Protein AF-A0AAD5SM91-F1 (afdb_monomer)

Secondary structure (DSSP, 8-state):
----------------SSPPPPPPPPPHHHHHHHHHHS-S-HHHHHHHHHHHHHHTGGGHHHHTT-TTS--S---HHHHHTTSS-HHHHHHHHHHHTTT-SSSS-HHHHHHHHHHHHHHHHHHHHHH-GGGGTT--SSGGGGGS--B--TT-HHHHHHHHT-SS-HHHHHHHHHHHHHS---HHHHHHHHHIIIIIS-B-HHHHHHHHHHH-TT--HHHHHHHHHHHHT-STTPPPTT----HHHHHHHHSTT-HHHHHH-GGGTT--GGGGTS-TTGGGGTPPPPSS-HHHHHHHHHHHHHHHTT-

Foldseek 3Di:
DDDDDPPPPPPPPPDPPDDPDDDPDAPVLLVVLQCVVPPQALVVLVVLLVCCLVPQQLVLVVALLAQLDPRDSPNLLCCLVVSDDLVVSLVVLCVVQVNDQCDRRPSSNVVSVVSVLVVVLVVCCVVPVVLVVPAFPQNLQVLQDADEDCPDPCNVCQCCLQQLQLLSSLQNLCLSRHLDGRLNSLLLSLLCCCQQVRHDLVSVLVSNLVRHSSRDSSNSSQSNSLSNVRHDVHDHQLDGDDSLVSCCVRHVQCSSSCVRVVLCVPPGGSCSRPPPPQVVSVGHDRPGDRVVSNVVSVVSSCVSSVD

Structure (mmCIF, N/CA/C/O backbone):
data_AF-A0AAD5SM91-F1
#
_entry.id   AF-A0AAD5SM91-F1
#
loop_
_atom_site.group_PDB
_atom_site.id
_atom_site.type_symbol
_atom_site.label_atom_id
_atom_site.label_alt_id
_atom_site.label_comp_id
_atom_site.label_asym_id
_atom_site.label_entity_id
_atom_site.label_seq_id
_atom_site.pdbx_PDB_ins_code
_atom_site.Cartn_x
_atom_site.Cartn_y
_atom_site.Cartn_z
_atom_site.occupancy
_atom_site.B_iso_or_equiv
_atom_site.auth_seq_id
_atom_site.auth_comp_id
_atom_site.auth_asym_id
_atom_site.auth_atom_id
_atom_site.pdbx_PDB_model_num
ATOM 1 N N . MET A 1 1 ? 41.054 37.428 13.276 1.00 38.81 1 MET A N 1
ATOM 2 C CA . MET A 1 1 ? 39.697 36.844 13.276 1.00 38.81 1 MET A CA 1
ATOM 3 C C . MET A 1 1 ? 39.836 35.369 12.905 1.00 38.81 1 MET A C 1
ATOM 5 O O . MET A 1 1 ? 39.867 35.043 11.728 1.00 38.81 1 MET A O 1
ATOM 9 N N . GLN A 1 2 ? 40.101 34.506 13.891 1.00 32.88 2 GLN A N 1
ATOM 10 C CA . GLN A 1 2 ? 40.267 33.063 13.680 1.00 32.88 2 GLN A CA 1
ATOM 11 C C . GLN A 1 2 ? 38.888 32.403 13.735 1.00 32.88 2 GLN A C 1
ATOM 13 O O . GLN A 1 2 ? 38.225 32.445 14.767 1.00 32.88 2 GLN A O 1
ATOM 18 N N . LEU A 1 3 ? 38.453 31.825 12.618 1.00 37.34 3 LEU A N 1
ATOM 19 C CA . LEU A 1 3 ? 37.301 30.931 12.568 1.00 37.34 3 LEU A CA 1
ATOM 20 C C . LEU A 1 3 ? 37.737 29.574 13.136 1.00 37.34 3 LEU A C 1
ATOM 22 O O . LEU A 1 3 ? 38.420 28.808 12.462 1.00 37.34 3 LEU A O 1
ATOM 26 N N . GLN A 1 4 ? 37.378 29.295 14.389 1.00 38.16 4 GLN A N 1
ATOM 27 C CA . GLN A 1 4 ? 37.402 27.939 14.935 1.00 38.16 4 GLN A CA 1
ATOM 28 C C . GLN A 1 4 ? 36.224 27.163 14.338 1.00 38.16 4 GLN A C 1
ATOM 30 O O . GLN A 1 4 ? 35.074 27.362 14.719 1.00 38.16 4 GLN A O 1
ATOM 35 N N . THR A 1 5 ? 36.503 26.269 13.394 1.00 43.16 5 THR A N 1
ATOM 36 C CA . THR A 1 5 ? 35.586 25.185 13.030 1.00 43.16 5 THR A CA 1
ATOM 37 C C . THR A 1 5 ? 35.520 24.199 14.191 1.00 43.16 5 THR A C 1
ATOM 39 O O . THR A 1 5 ? 36.431 23.394 14.382 1.00 43.16 5 THR A O 1
ATOM 42 N N . ALA A 1 6 ? 34.446 24.271 14.976 1.00 39.94 6 ALA A N 1
ATOM 43 C CA . ALA A 1 6 ? 34.061 23.203 15.883 1.00 39.94 6 ALA A CA 1
ATOM 44 C C . ALA A 1 6 ? 33.580 22.015 15.039 1.00 39.94 6 ALA A C 1
ATOM 46 O O . ALA A 1 6 ? 32.459 22.002 14.538 1.00 39.94 6 ALA A O 1
ATOM 47 N N . VAL A 1 7 ? 34.453 21.031 14.837 1.00 42.41 7 VAL A N 1
ATOM 48 C CA . VAL A 1 7 ? 34.025 19.691 14.436 1.00 42.41 7 VAL A CA 1
ATOM 49 C C . VAL A 1 7 ? 33.545 19.025 15.719 1.00 42.41 7 VAL A C 1
ATOM 51 O O . VAL A 1 7 ? 34.349 18.491 16.481 1.00 42.41 7 VAL A O 1
ATOM 54 N N . GLU A 1 8 ? 32.249 19.122 16.013 1.00 43.44 8 GLU A N 1
ATOM 55 C CA . GLU A 1 8 ? 31.647 18.256 17.023 1.00 43.44 8 GLU A CA 1
ATOM 56 C C . GLU A 1 8 ? 31.829 16.814 16.548 1.00 43.44 8 GLU A C 1
ATOM 58 O O . GLU A 1 8 ? 31.302 16.399 15.514 1.00 43.44 8 GLU A O 1
ATOM 63 N N . ALA A 1 9 ? 32.652 16.062 17.278 1.00 40.50 9 ALA A N 1
ATOM 64 C CA . ALA A 1 9 ? 32.805 14.639 17.062 1.00 40.50 9 ALA A CA 1
ATOM 65 C C . ALA A 1 9 ? 31.420 13.995 17.187 1.00 40.50 9 ALA A C 1
ATOM 67 O O . ALA A 1 9 ? 30.804 14.029 18.253 1.00 40.50 9 ALA A O 1
ATOM 68 N N . VAL A 1 10 ? 30.924 13.417 16.092 1.00 44.53 10 VAL A N 1
ATOM 69 C CA . VAL A 1 10 ? 29.740 12.561 16.117 1.00 44.53 10 VAL A CA 1
ATOM 70 C C . VAL A 1 10 ? 30.070 11.410 17.060 1.00 44.53 10 VAL A C 1
ATOM 72 O O . VAL A 1 10 ? 30.820 10.504 16.702 1.00 44.53 10 VAL A O 1
ATOM 75 N N . SER A 1 11 ? 29.557 11.476 18.289 1.00 42.75 11 SER A N 1
ATOM 76 C CA . SER A 1 11 ? 29.589 10.355 19.220 1.00 42.75 11 SER A CA 1
ATOM 77 C C . SER A 1 11 ? 28.859 9.204 18.539 1.00 42.75 11 SER A C 1
ATOM 79 O O . SER A 1 11 ? 27.634 9.233 18.387 1.00 42.75 11 SER A O 1
ATOM 81 N N . LEU A 1 12 ? 29.623 8.232 18.039 1.00 49.25 12 LEU A N 1
ATOM 82 C CA . LEU A 1 12 ? 29.088 6.973 17.550 1.00 49.25 12 LEU A CA 1
ATOM 83 C C . LEU A 1 12 ? 28.406 6.326 18.752 1.00 49.25 12 LEU A C 1
ATOM 85 O O . LEU A 1 12 ? 29.072 5.768 19.618 1.00 49.25 12 LEU A O 1
ATOM 89 N N . HIS A 1 13 ? 27.084 6.475 18.846 1.00 52.09 13 HIS A N 1
ATOM 90 C CA . HIS A 1 13 ? 26.299 5.734 19.822 1.00 52.09 13 HIS A CA 1
ATOM 91 C C . HIS A 1 13 ? 26.667 4.260 19.689 1.00 52.09 13 HIS A C 1
ATOM 93 O O . HIS A 1 13 ? 26.697 3.745 18.568 1.00 52.09 13 HIS A O 1
ATOM 99 N N . GLU A 1 14 ? 26.979 3.621 20.818 1.00 49.00 14 GLU A N 1
ATOM 100 C CA . GLU A 1 14 ? 27.276 2.195 20.876 1.00 49.00 14 GLU A CA 1
ATOM 101 C C . GLU A 1 14 ? 26.179 1.447 20.118 1.00 49.00 14 GLU A C 1
ATOM 103 O O . GLU A 1 14 ? 25.009 1.439 20.510 1.00 49.00 14 GLU A O 1
ATOM 108 N N . VAL A 1 15 ? 26.544 0.878 18.968 1.00 55.50 15 VAL A N 1
ATOM 109 C CA . VAL A 1 15 ? 25.656 -0.020 18.239 1.00 55.50 15 VAL A CA 1
ATOM 110 C C . VAL A 1 15 ? 25.426 -1.192 19.183 1.00 55.50 15 VAL A C 1
ATOM 112 O O . VAL A 1 15 ? 26.418 -1.783 19.615 1.00 55.50 15 VAL A O 1
ATOM 115 N N . PRO A 1 16 ? 24.173 -1.531 19.536 1.00 54.34 16 PRO A N 1
ATOM 116 C CA . PRO A 1 16 ? 23.906 -2.646 20.428 1.00 54.34 16 PRO A CA 1
ATOM 117 C C . PRO A 1 16 ? 24.683 -3.877 19.956 1.00 54.34 16 PRO A C 1
ATOM 119 O O . PRO A 1 16 ? 24.446 -4.385 18.862 1.00 54.34 16 PRO A O 1
ATOM 122 N N . HIS A 1 17 ? 25.639 -4.336 20.768 1.00 57.62 17 HIS A N 1
ATOM 123 C CA . HIS A 1 17 ? 26.503 -5.473 20.427 1.00 57.62 17 HIS A CA 1
ATOM 124 C C . HIS A 1 17 ? 25.726 -6.791 20.320 1.00 57.62 17 HIS A C 1
ATOM 126 O O . HIS A 1 17 ? 26.233 -7.781 19.796 1.00 57.62 17 HIS A O 1
ATOM 132 N N . VAL A 1 18 ? 24.482 -6.798 20.799 1.00 54.75 18 VAL A N 1
ATOM 133 C CA . VAL A 1 18 ? 23.544 -7.901 20.649 1.00 54.75 18 VAL A CA 1
ATOM 134 C C . VAL A 1 18 ? 22.603 -7.561 19.503 1.00 54.75 18 VAL A C 1
ATOM 136 O O . VAL A 1 18 ? 21.697 -6.737 19.648 1.00 54.75 18 VAL A O 1
ATOM 139 N N . LEU A 1 19 ? 22.817 -8.211 18.357 1.00 55.34 19 LEU A N 1
ATOM 140 C CA . LEU A 1 19 ? 21.816 -8.224 17.298 1.00 55.34 19 LEU A CA 1
ATOM 141 C C . LEU A 1 19 ? 20.510 -8.790 17.879 1.00 55.34 19 LEU A C 1
ATOM 143 O O . LEU A 1 19 ? 20.558 -9.777 18.620 1.00 55.34 19 LEU A O 1
ATOM 147 N N . P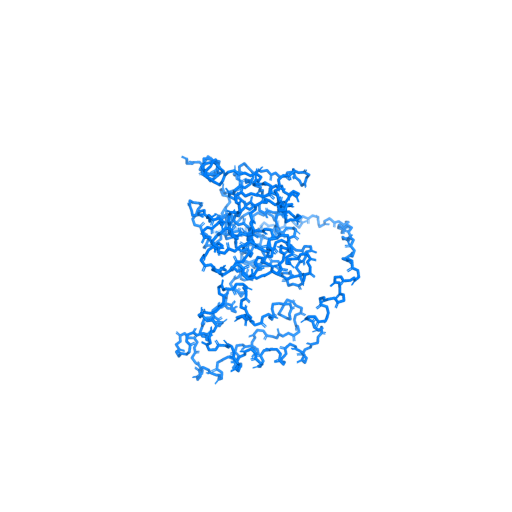RO A 1 20 ? 19.346 -8.187 17.580 1.00 59.66 20 PRO A N 1
ATOM 148 C CA . PRO A 1 20 ? 18.077 -8.763 17.991 1.00 59.66 20 PRO A CA 1
ATOM 149 C C . PRO A 1 20 ? 17.999 -10.205 17.491 1.00 59.66 20 PRO A C 1
ATOM 151 O O . PRO A 1 20 ? 18.426 -10.499 16.372 1.00 59.66 20 PRO A O 1
ATOM 154 N N . GLN A 1 21 ? 17.466 -11.094 18.333 1.00 56.50 21 GLN A N 1
ATOM 155 C CA . GLN A 1 21 ? 17.264 -12.488 17.951 1.00 56.50 21 GLN A CA 1
ATOM 156 C C . GLN A 1 21 ? 16.508 -12.529 16.616 1.00 56.50 21 GLN A C 1
ATOM 158 O O . GLN A 1 21 ? 15.525 -11.785 16.462 1.00 56.50 21 GLN A O 1
ATOM 163 N N . PRO A 1 22 ? 16.968 -13.332 15.639 1.00 60.81 22 PRO A N 1
ATOM 164 C CA . PRO A 1 22 ? 16.252 -13.481 14.388 1.00 60.81 22 PRO A CA 1
ATOM 165 C C . PRO A 1 22 ? 14.814 -13.891 14.701 1.00 60.81 22 PRO A C 1
ATOM 167 O O . PRO A 1 22 ? 14.544 -14.667 15.619 1.00 60.81 22 PRO A O 1
ATOM 170 N N . HIS A 1 23 ? 13.882 -13.300 13.965 1.00 68.25 23 HIS A N 1
ATOM 171 C CA . HIS A 1 23 ? 12.493 -13.714 14.037 1.00 68.25 23 HIS A CA 1
ATOM 172 C C . HIS A 1 23 ? 12.396 -15.188 13.633 1.00 68.25 23 HIS A C 1
ATOM 174 O O . HIS A 1 23 ? 13.218 -15.675 12.854 1.00 68.25 23 HIS A O 1
ATOM 180 N N . GLU A 1 24 ? 11.398 -15.893 14.162 1.00 75.12 24 GLU A N 1
ATOM 181 C CA . GLU A 1 24 ? 11.098 -17.243 13.695 1.00 75.12 24 GLU A CA 1
ATOM 182 C C . GLU A 1 24 ? 10.923 -17.229 12.176 1.00 75.12 24 GLU A C 1
ATOM 184 O O . GLU A 1 24 ? 10.294 -16.322 11.617 1.00 75.12 24 GLU A O 1
ATOM 189 N N . ASN A 1 25 ? 11.504 -18.229 11.511 1.00 78.62 25 ASN A N 1
ATOM 190 C CA . ASN A 1 25 ? 11.338 -18.377 10.075 1.00 78.62 25 ASN A CA 1
ATOM 191 C C . ASN A 1 25 ? 9.843 -18.484 9.740 1.00 78.62 25 ASN A C 1
ATOM 193 O O . ASN A 1 25 ? 9.092 -19.131 10.479 1.00 78.62 25 ASN A O 1
ATOM 197 N N . PRO A 1 26 ? 9.395 -17.886 8.622 1.00 83.75 26 PRO A N 1
ATOM 198 C CA . PRO A 1 26 ? 8.025 -18.063 8.175 1.00 83.75 26 PRO A CA 1
ATOM 199 C C . PRO A 1 26 ? 7.723 -19.556 7.954 1.00 83.75 26 PRO A C 1
ATOM 201 O O . PRO A 1 26 ? 8.634 -20.332 7.649 1.00 83.75 26 PRO A O 1
ATOM 204 N N . PRO A 1 27 ? 6.450 -19.982 8.058 1.00 87.75 27 PRO A N 1
ATOM 205 C CA . PRO A 1 27 ? 6.080 -21.369 7.795 1.00 87.75 27 PRO A CA 1
ATOM 206 C C . PRO A 1 27 ? 6.583 -21.831 6.422 1.00 87.75 27 PRO A C 1
ATOM 208 O O . PRO A 1 27 ? 6.425 -21.105 5.439 1.00 87.75 27 PRO A O 1
ATOM 211 N N . GLN A 1 28 ? 7.106 -23.058 6.325 1.00 90.69 28 GLN A N 1
ATOM 212 C CA . GLN A 1 28 ? 7.668 -23.597 5.075 1.00 90.69 28 GLN A CA 1
ATOM 213 C C . GLN A 1 28 ? 6.695 -23.465 3.891 1.00 90.69 28 GLN A C 1
ATOM 215 O O . GLN A 1 28 ? 7.073 -23.024 2.812 1.00 90.69 28 GLN A O 1
ATOM 220 N N . ALA A 1 29 ? 5.405 -23.722 4.122 1.00 90.75 29 ALA A N 1
ATOM 221 C CA . ALA A 1 29 ? 4.374 -23.581 3.097 1.00 90.75 29 ALA A CA 1
ATOM 222 C C . ALA A 1 29 ? 4.241 -22.146 2.542 1.00 90.75 29 ALA A C 1
ATOM 224 O O . ALA A 1 29 ? 3.857 -21.971 1.387 1.00 90.75 29 ALA A O 1
ATOM 225 N N . LEU A 1 30 ? 4.517 -21.111 3.347 1.00 90.50 30 LEU A N 1
ATOM 226 C CA . LEU A 1 30 ? 4.576 -19.730 2.863 1.00 90.50 30 LEU A CA 1
ATOM 227 C C . LEU A 1 30 ? 5.830 -19.518 2.012 1.00 90.50 30 LEU A C 1
ATOM 229 O O . LEU A 1 30 ? 5.721 -18.958 0.925 1.00 90.50 30 LEU A O 1
ATOM 233 N N . MET A 1 31 ? 6.988 -20.003 2.466 1.00 91.44 31 MET A N 1
ATOM 234 C CA . MET A 1 31 ? 8.241 -19.914 1.709 1.00 91.44 31 MET A CA 1
ATOM 235 C C . MET A 1 31 ? 8.114 -20.565 0.328 1.00 91.44 31 MET A C 1
ATOM 237 O O . MET A 1 31 ? 8.459 -19.941 -0.674 1.00 91.44 31 MET A O 1
ATOM 241 N N . ASP A 1 32 ? 7.537 -21.766 0.257 1.00 93.88 32 ASP A N 1
ATOM 242 C CA . ASP A 1 32 ? 7.337 -22.496 -0.998 1.00 93.88 32 ASP A CA 1
ATOM 243 C C . ASP A 1 32 ? 6.418 -21.728 -1.960 1.00 93.88 32 ASP A C 1
ATOM 245 O O . ASP A 1 32 ? 6.726 -21.581 -3.144 1.00 93.88 32 ASP A O 1
ATOM 249 N N . ARG A 1 33 ? 5.307 -21.165 -1.458 1.00 94.31 33 ARG A N 1
ATOM 250 C CA . ARG A 1 33 ? 4.401 -20.326 -2.266 1.00 94.31 33 ARG A CA 1
ATOM 251 C C . ARG A 1 33 ? 5.078 -19.053 -2.761 1.00 94.31 33 ARG A C 1
ATOM 253 O O . ARG A 1 33 ? 4.861 -18.651 -3.908 1.00 94.31 33 ARG A O 1
ATOM 260 N N . VAL A 1 34 ? 5.875 -18.413 -1.908 1.00 94.44 34 VAL A N 1
ATOM 261 C CA . VAL A 1 34 ? 6.624 -17.205 -2.254 1.00 94.44 34 VAL A CA 1
ATOM 262 C C . VAL A 1 34 ? 7.639 -17.516 -3.347 1.00 94.44 34 VAL A C 1
ATOM 264 O O . VAL A 1 34 ? 7.641 -16.816 -4.351 1.00 94.44 34 VAL A O 1
ATOM 267 N N . LEU A 1 35 ? 8.425 -18.588 -3.219 1.00 94.50 35 LEU A N 1
ATOM 268 C CA . LEU A 1 35 ? 9.403 -18.996 -4.233 1.00 94.50 35 LEU A CA 1
ATOM 269 C C . LEU A 1 35 ? 8.741 -19.437 -5.544 1.00 94.50 35 LEU A C 1
ATOM 271 O O . LEU A 1 35 ? 9.258 -19.138 -6.617 1.00 94.50 35 LEU A O 1
ATOM 275 N N . ALA A 1 36 ? 7.570 -20.076 -5.484 1.00 95.44 36 ALA A N 1
ATOM 276 C CA . ALA A 1 36 ? 6.790 -20.395 -6.678 1.00 95.44 36 ALA A CA 1
ATOM 277 C C . ALA A 1 36 ? 6.258 -19.131 -7.384 1.00 95.44 36 ALA A C 1
ATOM 279 O O . ALA A 1 36 ? 6.190 -19.074 -8.611 1.00 95.44 36 ALA A O 1
ATOM 280 N N . THR A 1 37 ? 5.887 -18.097 -6.621 1.00 95.38 37 THR A N 1
ATOM 281 C CA . THR A 1 37 ? 5.352 -16.834 -7.162 1.00 95.38 37 THR A CA 1
ATOM 282 C C . THR A 1 37 ? 6.459 -15.887 -7.629 1.00 95.38 37 THR A C 1
ATOM 284 O O . THR A 1 37 ? 6.301 -15.186 -8.636 1.00 95.38 37 THR A O 1
ATOM 287 N N . PHE A 1 38 ? 7.576 -15.869 -6.904 1.00 96.88 38 PHE A N 1
ATOM 288 C CA . PHE A 1 38 ? 8.749 -15.027 -7.094 1.00 96.88 38 PHE A CA 1
ATOM 289 C C . PHE A 1 38 ? 10.025 -15.887 -7.084 1.00 96.88 38 PHE A C 1
ATOM 291 O O . PHE A 1 38 ? 10.767 -15.865 -6.099 1.00 96.88 38 PHE A O 1
ATOM 298 N N . PRO A 1 39 ? 10.299 -16.645 -8.162 1.00 96.62 39 PRO A N 1
ATOM 299 C CA . PRO A 1 39 ? 11.540 -17.403 -8.262 1.00 96.62 39 PRO A CA 1
ATOM 300 C C . PRO A 1 39 ? 12.748 -16.479 -8.096 1.00 96.62 39 PRO A C 1
ATOM 302 O O . PRO A 1 39 ? 12.830 -15.436 -8.741 1.00 96.62 39 PRO A O 1
ATOM 305 N N . ALA A 1 40 ? 13.688 -16.843 -7.227 1.00 95.06 40 ALA A N 1
ATOM 306 C CA . ALA A 1 40 ? 14.804 -15.984 -6.835 1.00 95.06 40 ALA A CA 1
ATOM 307 C C . ALA A 1 40 ? 15.952 -15.997 -7.866 1.00 95.06 40 ALA A C 1
ATOM 309 O O . ALA A 1 40 ? 17.095 -16.298 -7.530 1.00 95.06 40 ALA A O 1
ATOM 310 N N . SER A 1 41 ? 15.653 -15.694 -9.135 1.00 96.81 41 SER A N 1
ATOM 311 C CA . SER A 1 41 ? 16.644 -15.637 -10.214 1.00 96.81 41 SER A CA 1
ATOM 312 C C . SER A 1 41 ? 16.559 -14.334 -11.018 1.00 96.81 41 SER A C 1
ATOM 314 O O . SER A 1 41 ? 15.479 -13.780 -11.236 1.00 96.81 41 SER A O 1
ATOM 316 N N . GLU A 1 42 ? 17.709 -13.853 -11.500 1.00 97.88 42 GLU A N 1
ATOM 317 C CA . GLU A 1 42 ? 17.781 -12.703 -12.417 1.00 97.88 42 GLU A CA 1
ATOM 318 C C . GLU A 1 42 ? 17.015 -12.975 -13.723 1.00 97.88 42 GLU A C 1
ATOM 320 O O . GLU A 1 42 ? 16.310 -12.105 -14.237 1.00 97.88 42 GLU A O 1
ATOM 325 N N . LYS A 1 43 ? 17.094 -14.209 -14.238 1.00 98.25 43 LYS A N 1
ATOM 326 C CA . LYS A 1 43 ? 16.395 -14.627 -15.460 1.00 98.25 43 LYS A CA 1
ATOM 327 C C . LYS A 1 43 ? 14.881 -14.456 -15.324 1.00 98.25 43 LYS A C 1
ATOM 329 O O . LYS A 1 43 ? 14.248 -13.906 -16.225 1.00 98.25 43 LYS A O 1
ATOM 334 N N . ASP A 1 44 ? 14.307 -14.894 -14.206 1.00 97.94 44 ASP A N 1
ATOM 335 C CA . ASP A 1 44 ? 12.873 -14.756 -13.934 1.00 97.94 44 ASP A CA 1
ATOM 336 C C . ASP A 1 44 ? 12.474 -13.293 -13.712 1.00 97.94 44 ASP A C 1
ATOM 338 O O . ASP A 1 44 ? 11.398 -12.869 -14.147 1.00 97.94 44 ASP A O 1
ATOM 342 N N . ALA A 1 45 ? 13.359 -12.494 -13.107 1.00 98.38 45 ALA A N 1
ATOM 343 C CA . ALA A 1 45 ? 13.166 -11.055 -12.949 1.00 98.38 45 ALA A CA 1
ATOM 344 C C . ALA A 1 45 ? 13.052 -10.341 -14.307 1.00 98.38 45 ALA A C 1
ATOM 346 O O . ALA A 1 45 ? 12.109 -9.579 -14.541 1.00 98.38 45 ALA A O 1
ATOM 347 N N . LEU A 1 46 ? 13.992 -10.616 -15.218 1.00 98.50 46 LEU A N 1
ATOM 348 C CA . LEU A 1 46 ? 14.028 -10.046 -16.566 1.00 98.50 46 LEU A CA 1
ATOM 349 C C . LEU A 1 46 ? 12.843 -10.515 -17.411 1.00 98.50 46 LEU A C 1
ATOM 351 O O . LEU A 1 46 ? 12.190 -9.690 -18.048 1.00 98.50 46 LEU A O 1
ATOM 355 N N . TYR A 1 47 ? 12.514 -11.808 -17.363 1.00 98.25 47 TYR A N 1
ATOM 356 C CA . TYR A 1 47 ? 11.341 -12.343 -18.051 1.00 98.25 47 TYR A CA 1
ATOM 357 C C . TYR A 1 47 ? 10.057 -11.648 -17.585 1.00 98.25 47 TYR A C 1
ATOM 359 O O . TYR A 1 47 ? 9.261 -11.180 -18.400 1.00 98.25 47 TYR A O 1
ATOM 367 N N . ARG A 1 48 ? 9.865 -11.507 -16.268 1.00 98.25 48 ARG A N 1
ATOM 368 C CA . ARG A 1 48 ? 8.695 -10.822 -15.705 1.00 98.25 48 ARG A CA 1
ATOM 369 C C . ARG A 1 48 ? 8.621 -9.359 -16.129 1.00 98.25 48 ARG A C 1
ATOM 371 O O . ARG A 1 48 ? 7.523 -8.877 -16.417 1.00 98.25 48 ARG A O 1
ATOM 378 N N . LEU A 1 49 ? 9.757 -8.663 -16.163 1.00 98.75 49 LEU A N 1
ATOM 379 C CA . LEU A 1 49 ? 9.844 -7.289 -16.650 1.00 98.75 49 LEU A CA 1
ATOM 380 C C . LEU A 1 49 ? 9.420 -7.189 -18.117 1.00 98.75 49 LEU A C 1
ATOM 382 O O . LEU A 1 49 ? 8.557 -6.372 -18.437 1.00 98.75 49 LEU A O 1
ATOM 386 N N . ASP A 1 50 ? 9.974 -8.035 -18.983 1.00 98.50 50 ASP A N 1
ATOM 387 C CA . ASP A 1 50 ? 9.684 -8.014 -20.418 1.00 98.50 50 ASP A CA 1
ATOM 388 C C . ASP A 1 50 ? 8.213 -8.336 -20.701 1.00 98.50 50 ASP A C 1
ATOM 390 O O . ASP A 1 50 ? 7.554 -7.621 -21.460 1.00 98.50 50 ASP A O 1
ATOM 394 N N . MET A 1 51 ? 7.656 -9.341 -20.019 1.00 98.31 51 MET A N 1
ATOM 395 C CA . MET A 1 51 ? 6.237 -9.687 -20.127 1.00 98.31 51 MET A CA 1
ATOM 396 C C . MET A 1 51 ? 5.332 -8.563 -19.620 1.00 98.31 51 MET A C 1
ATOM 398 O O . MET A 1 51 ? 4.360 -8.198 -20.282 1.00 98.31 51 MET A O 1
ATOM 402 N N . PHE A 1 52 ? 5.653 -7.958 -18.471 1.00 98.69 52 PHE A N 1
ATOM 403 C CA . PHE A 1 52 ? 4.896 -6.814 -17.965 1.00 98.69 52 PHE A CA 1
ATOM 404 C C . PHE A 1 52 ? 4.900 -5.655 -18.962 1.00 98.69 52 PHE A C 1
ATOM 406 O O . PHE A 1 52 ? 3.833 -5.150 -19.310 1.00 98.69 52 PHE A O 1
ATOM 413 N N . LEU A 1 53 ? 6.076 -5.243 -19.430 1.00 98.31 53 LEU A N 1
ATOM 414 C CA . LEU A 1 53 ? 6.220 -4.100 -20.321 1.00 98.31 53 LEU A CA 1
ATOM 415 C C . LEU A 1 53 ? 5.507 -4.319 -21.663 1.00 98.31 53 LEU A C 1
ATOM 417 O O . LEU A 1 53 ? 4.829 -3.410 -22.145 1.00 98.31 53 LEU A O 1
ATOM 421 N N . ARG A 1 54 ? 5.603 -5.530 -22.227 1.00 96.50 54 ARG A N 1
ATOM 422 C CA . ARG A 1 54 ? 4.964 -5.900 -23.496 1.00 96.50 54 ARG A CA 1
ATOM 423 C C . ARG A 1 54 ? 3.440 -5.940 -23.404 1.00 96.50 54 ARG A C 1
ATOM 425 O O . ARG A 1 54 ? 2.769 -5.444 -24.304 1.00 96.50 54 ARG A O 1
ATOM 432 N N . GLU A 1 55 ? 2.897 -6.545 -22.352 1.00 97.00 55 GLU A N 1
ATOM 433 C CA . GLU A 1 55 ? 1.469 -6.884 -22.297 1.00 97.00 55 GLU A CA 1
ATOM 434 C C . GLU A 1 55 ? 0.633 -5.888 -21.494 1.00 97.00 55 GLU A C 1
ATOM 436 O O . GLU A 1 55 ? -0.543 -5.679 -21.785 1.00 97.00 55 GLU A O 1
ATOM 441 N N . ARG A 1 56 ? 1.217 -5.284 -20.454 1.00 97.69 56 ARG A N 1
ATOM 442 C CA . ARG A 1 56 ? 0.469 -4.540 -19.426 1.00 97.69 56 ARG A CA 1
ATOM 443 C C . ARG A 1 56 ? 0.991 -3.128 -19.188 1.00 97.69 56 ARG A C 1
ATOM 445 O O . ARG A 1 56 ? 0.231 -2.290 -18.711 1.00 97.69 56 ARG A O 1
ATOM 452 N N . GLY A 1 57 ? 2.236 -2.836 -19.567 1.00 97.69 57 GLY A N 1
ATOM 453 C CA . GLY A 1 57 ? 2.899 -1.555 -19.317 1.00 97.69 57 GLY A CA 1
ATOM 454 C C . GLY A 1 57 ? 2.113 -0.351 -19.843 1.00 97.69 57 GLY A C 1
ATOM 455 O O . GLY A 1 57 ? 1.874 0.599 -19.103 1.00 97.69 57 GLY A O 1
ATOM 456 N N . LYS A 1 58 ? 1.607 -0.412 -21.083 1.00 97.50 58 LYS A N 1
ATOM 457 C CA . LYS A 1 58 ? 0.794 0.677 -21.666 1.00 97.50 58 LYS A CA 1
ATOM 458 C C . LYS A 1 58 ? -0.514 0.927 -20.911 1.00 97.50 58 LYS A C 1
ATOM 460 O O . LYS A 1 58 ? -0.947 2.068 -20.797 1.00 97.50 58 LYS A O 1
ATOM 465 N N . GLY A 1 59 ? -1.121 -0.132 -20.377 1.00 97.94 59 GLY A N 1
ATOM 466 C CA . GLY A 1 59 ? -2.351 -0.068 -19.589 1.00 97.94 59 GLY A CA 1
ATOM 467 C C . GLY A 1 59 ? -2.122 0.147 -18.092 1.00 97.94 59 GLY A C 1
ATOM 468 O O . GLY A 1 59 ? -3.091 0.078 -17.336 1.00 97.94 59 GLY A O 1
ATOM 469 N N . TYR A 1 60 ? -0.880 0.365 -17.643 1.00 98.69 60 TYR A N 1
ATOM 470 C CA . TYR A 1 60 ? -0.544 0.409 -16.220 1.00 98.69 60 TYR A CA 1
ATOM 471 C C . TYR A 1 60 ? -1.327 1.492 -15.473 1.00 98.69 60 TYR A C 1
ATOM 473 O O . TYR A 1 60 ? -1.948 1.183 -14.459 1.00 98.69 60 TYR A O 1
ATOM 481 N N . ASN A 1 61 ? -1.391 2.723 -15.996 1.00 98.31 61 ASN A N 1
ATOM 482 C CA . ASN A 1 61 ? -2.080 3.819 -15.307 1.00 98.31 61 ASN A CA 1
ATOM 483 C C . ASN A 1 61 ? -3.566 3.507 -15.059 1.00 98.31 61 ASN A C 1
ATOM 485 O O . ASN A 1 61 ? -4.065 3.663 -13.951 1.00 98.31 61 ASN A O 1
ATOM 489 N N . ALA A 1 62 ? -4.248 2.947 -16.061 1.00 98.06 62 ALA A N 1
ATOM 490 C CA . ALA A 1 62 ? -5.662 2.597 -15.964 1.00 98.06 62 ALA A CA 1
ATOM 491 C C . ALA A 1 62 ? -5.952 1.389 -15.051 1.00 98.06 62 ALA A C 1
ATOM 493 O O . ALA A 1 62 ? -7.102 1.174 -14.674 1.00 98.06 62 ALA A O 1
ATOM 494 N N . ASN A 1 63 ? -4.951 0.561 -14.725 1.00 98.12 63 ASN A N 1
ATOM 495 C CA . ASN A 1 63 ? -5.172 -0.723 -14.049 1.00 98.12 63 ASN A CA 1
ATOM 496 C C . ASN A 1 63 ? -4.442 -0.886 -12.708 1.00 98.12 63 ASN A C 1
ATOM 498 O O . ASN A 1 63 ? -4.836 -1.757 -11.934 1.00 98.12 63 ASN A O 1
ATOM 502 N N . ARG A 1 64 ? -3.426 -0.065 -12.404 1.00 98.31 64 ARG A N 1
ATOM 503 C CA . ARG A 1 64 ? -2.584 -0.152 -11.189 1.00 98.31 64 ARG A CA 1
ATOM 504 C C . ARG A 1 64 ? -3.342 -0.025 -9.871 1.00 98.31 64 ARG A C 1
ATOM 506 O O . ARG A 1 64 ? -2.812 -0.399 -8.834 1.00 98.31 64 ARG A O 1
ATOM 513 N N . ASP A 1 65 ? -4.545 0.537 -9.906 1.00 98.50 65 ASP A N 1
ATOM 514 C CA . ASP A 1 65 ? -5.336 0.835 -8.717 1.00 98.50 65 ASP A CA 1
ATOM 515 C C . ASP A 1 65 ? -6.286 -0.298 -8.302 1.00 98.50 65 ASP A C 1
ATOM 517 O O . ASP A 1 65 ? -6.757 -0.295 -7.167 1.00 98.50 65 ASP A O 1
ATOM 521 N N . PHE A 1 66 ? -6.546 -1.276 -9.176 1.00 98.62 66 PHE A N 1
ATOM 522 C CA . PHE A 1 66 ? -7.537 -2.331 -8.944 1.00 98.62 66 PHE A CA 1
ATOM 523 C C . PHE A 1 66 ? -6.857 -3.627 -8.471 1.00 98.62 66 PHE A C 1
ATOM 525 O O . PHE A 1 66 ? -6.307 -4.349 -9.305 1.00 98.62 66 PHE A O 1
ATOM 532 N N . PRO A 1 67 ? -6.907 -3.985 -7.174 1.00 98.44 67 PRO A N 1
ATOM 533 C CA . PRO A 1 67 ? -6.175 -5.133 -6.637 1.00 98.44 67 PRO A CA 1
ATOM 534 C C . PRO A 1 67 ? -6.658 -6.494 -7.162 1.00 98.44 67 PRO A C 1
ATOM 536 O O . PRO A 1 67 ? -5.891 -7.456 -7.149 1.00 98.44 67 PRO A O 1
ATOM 539 N N . ALA A 1 68 ? -7.894 -6.583 -7.664 1.00 97.81 68 ALA A N 1
ATOM 540 C CA . ALA A 1 68 ? -8.397 -7.780 -8.339 1.00 97.81 68 ALA A CA 1
ATOM 541 C C . ALA A 1 68 ? -7.741 -8.005 -9.713 1.00 97.81 68 ALA A C 1
ATOM 543 O O . ALA A 1 68 ? -7.677 -9.134 -10.201 1.00 97.81 68 ALA A O 1
ATOM 544 N N . LYS A 1 69 ? -7.246 -6.937 -10.354 1.00 97.06 69 LYS A N 1
ATOM 545 C CA . LYS A 1 69 ? -6.603 -7.018 -11.663 1.00 97.06 69 LYS A CA 1
ATOM 546 C C . LYS A 1 69 ? -5.131 -7.369 -11.504 1.00 97.06 69 LYS A C 1
ATOM 548 O O . LYS A 1 69 ? -4.423 -6.848 -10.645 1.00 97.06 69 LYS A O 1
ATOM 553 N N . ASN A 1 70 ? -4.612 -8.161 -12.437 1.00 95.50 70 ASN A N 1
ATOM 554 C CA . ASN A 1 70 ? -3.170 -8.318 -12.596 1.00 95.50 70 ASN A CA 1
ATOM 555 C C . ASN A 1 70 ? -2.581 -7.093 -13.323 1.00 95.50 70 ASN A C 1
ATOM 557 O O . ASN A 1 70 ? -2.081 -7.218 -14.434 1.00 95.50 70 ASN A O 1
ATOM 561 N N . GLY A 1 71 ? -2.692 -5.898 -12.734 1.00 96.81 71 GLY A N 1
ATOM 562 C CA . GLY A 1 71 ? -2.318 -4.629 -13.373 1.00 96.81 71 GLY A CA 1
ATOM 563 C C . GLY A 1 71 ? -0.861 -4.205 -13.172 1.00 96.81 71 GLY A C 1
ATOM 564 O O . GLY A 1 71 ? -0.358 -3.393 -13.939 1.00 96.81 71 GLY A O 1
ATOM 565 N N . THR A 1 72 ? -0.164 -4.748 -12.169 1.00 98.00 72 THR A N 1
ATOM 566 C CA . THR A 1 72 ? 1.176 -4.287 -11.766 1.00 98.00 72 THR A CA 1
ATOM 567 C C . THR A 1 72 ? 2.290 -5.255 -12.161 1.00 98.00 72 THR A C 1
ATOM 569 O O . THR A 1 72 ? 2.065 -6.447 -12.384 1.00 98.00 72 THR A O 1
ATOM 572 N N . ALA A 1 73 ? 3.526 -4.757 -12.225 1.00 97.50 73 ALA A N 1
ATOM 573 C CA . ALA A 1 73 ? 4.675 -5.556 -12.650 1.00 97.50 73 ALA A CA 1
ATOM 574 C C . ALA A 1 73 ? 5.022 -6.707 -11.689 1.00 97.50 73 ALA A C 1
ATOM 576 O O . ALA A 1 73 ? 5.574 -7.715 -12.123 1.00 97.50 73 ALA A O 1
ATOM 577 N N . LYS A 1 74 ? 4.679 -6.574 -10.396 1.00 97.31 74 LYS A N 1
ATOM 578 C CA . LYS A 1 74 ? 5.083 -7.504 -9.323 1.00 97.31 74 LYS A CA 1
ATOM 579 C C . LYS A 1 74 ? 6.603 -7.765 -9.322 1.00 97.31 74 LYS A C 1
ATOM 581 O O . LYS A 1 74 ? 7.047 -8.902 -9.191 1.00 97.31 74 LYS A O 1
ATOM 586 N N . LEU A 1 75 ? 7.385 -6.696 -9.514 1.00 98.50 75 LEU A N 1
ATOM 587 C CA . LEU A 1 75 ? 8.853 -6.723 -9.580 1.00 98.50 75 LEU A CA 1
ATOM 588 C C . LEU A 1 75 ? 9.546 -6.267 -8.288 1.00 98.50 75 LEU A C 1
ATOM 590 O O . LEU A 1 75 ? 10.767 -6.359 -8.191 1.00 98.50 75 LEU A O 1
ATOM 594 N N . SER A 1 76 ? 8.788 -5.777 -7.304 1.00 98.44 76 SER A N 1
ATOM 595 C CA . SER A 1 76 ? 9.335 -5.211 -6.069 1.00 98.44 76 SER A CA 1
ATOM 596 C C . SER A 1 76 ? 10.320 -6.136 -5.332 1.00 98.44 76 SER A C 1
ATOM 598 O O . SER A 1 76 ? 11.377 -5.629 -4.965 1.00 98.44 76 SER A O 1
ATOM 600 N N . PRO A 1 77 ? 10.114 -7.469 -5.219 1.00 98.12 77 PRO A N 1
ATOM 601 C CA . PRO A 1 77 ? 11.082 -8.331 -4.530 1.00 98.12 77 PRO A CA 1
ATOM 602 C C . PRO A 1 77 ? 12.430 -8.399 -5.259 1.00 98.12 77 PRO A C 1
ATOM 604 O O . PRO A 1 77 ? 13.485 -8.366 -4.635 1.00 98.12 77 PRO A O 1
ATOM 607 N N . TYR A 1 78 ? 12.410 -8.417 -6.596 1.00 98.56 78 TYR A N 1
ATOM 608 C CA . TYR A 1 78 ? 13.626 -8.471 -7.411 1.00 98.56 78 TYR A CA 1
ATOM 609 C C . TYR A 1 78 ? 14.434 -7.172 -7.325 1.00 98.56 78 TYR A C 1
ATOM 611 O O . TYR A 1 78 ? 15.663 -7.217 -7.329 1.00 98.56 78 TYR A O 1
ATOM 619 N N . PHE A 1 79 ? 13.766 -6.018 -7.212 1.00 98.44 79 PHE A N 1
ATOM 620 C CA . PHE A 1 79 ? 14.447 -4.744 -6.970 1.00 98.44 79 PHE A CA 1
ATOM 621 C C . PHE A 1 79 ? 15.047 -4.665 -5.562 1.00 98.44 79 PHE A C 1
ATOM 623 O O . PHE A 1 79 ? 16.136 -4.113 -5.407 1.00 98.44 79 PHE A O 1
ATOM 630 N N . THR A 1 80 ? 14.349 -5.192 -4.552 1.00 96.81 80 THR A N 1
ATOM 631 C CA . THR A 1 80 ? 14.822 -5.221 -3.159 1.00 96.81 80 THR A CA 1
ATOM 632 C C . THR A 1 80 ? 16.046 -6.125 -3.006 1.00 96.81 80 THR A C 1
ATOM 634 O O . THR A 1 80 ? 17.027 -5.718 -2.390 1.00 96.81 80 THR A O 1
ATOM 637 N N . LEU A 1 81 ? 16.031 -7.306 -3.632 1.00 95.69 81 LEU A N 1
ATOM 638 C CA . LEU A 1 81 ? 17.133 -8.276 -3.591 1.00 95.69 81 LEU A CA 1
ATOM 639 C C . LEU A 1 81 ? 18.297 -7.943 -4.539 1.00 95.69 81 LEU A C 1
ATOM 641 O O . LEU A 1 81 ? 19.312 -8.631 -4.525 1.00 95.69 81 LEU A O 1
ATOM 645 N N . GLY A 1 82 ? 18.157 -6.928 -5.397 1.00 97.06 82 GLY A N 1
ATOM 646 C CA . GLY A 1 82 ? 19.172 -6.587 -6.398 1.00 97.06 82 GLY A CA 1
ATOM 647 C C . GLY A 1 82 ? 19.254 -7.560 -7.583 1.00 97.06 82 GLY A C 1
ATOM 648 O O . GLY A 1 82 ? 20.162 -7.433 -8.397 1.00 97.06 82 GLY A O 1
ATOM 649 N N . LEU A 1 83 ? 18.289 -8.478 -7.721 1.00 97.88 83 LEU A N 1
ATOM 650 C CA . LEU A 1 83 ? 18.161 -9.396 -8.864 1.00 97.88 83 LEU A CA 1
ATOM 651 C C . LEU A 1 83 ? 17.745 -8.682 -10.157 1.00 97.88 83 LEU A C 1
ATOM 653 O O . LEU A 1 83 ? 17.857 -9.245 -11.240 1.00 97.88 83 LEU A O 1
ATOM 657 N N . LEU A 1 84 ? 17.229 -7.456 -10.050 1.00 98.38 84 LEU A N 1
ATOM 658 C CA . LEU A 1 84 ? 16.933 -6.596 -11.186 1.00 98.38 84 LEU A CA 1
ATOM 659 C C . LEU A 1 84 ? 17.409 -5.174 -10.903 1.00 98.38 84 LEU A C 1
ATOM 661 O O . LEU A 1 84 ? 17.020 -4.553 -9.913 1.00 98.38 84 LEU A O 1
ATOM 665 N N . SER A 1 85 ? 18.213 -4.619 -11.809 1.00 98.12 85 SER A N 1
ATOM 666 C CA . SER A 1 85 ? 18.619 -3.219 -11.715 1.00 98.12 85 SER A CA 1
ATOM 667 C C . SER A 1 85 ? 17.471 -2.279 -12.120 1.00 98.12 85 SER A C 1
ATOM 669 O O . SER A 1 85 ? 16.907 -2.452 -13.206 1.00 98.12 85 SER A O 1
ATOM 671 N N . PRO A 1 86 ? 17.169 -1.217 -11.344 1.00 97.62 86 PRO A N 1
ATOM 672 C CA . PRO A 1 86 ? 16.203 -0.192 -11.754 1.00 97.62 86 PRO A CA 1
ATOM 673 C C . PRO A 1 86 ? 16.625 0.528 -13.046 1.00 97.62 86 PRO A C 1
ATOM 675 O O . PRO A 1 86 ? 15.772 0.940 -13.825 1.00 97.62 86 PRO A O 1
ATOM 678 N N . ARG A 1 87 ? 17.933 0.608 -13.339 1.00 98.19 87 ARG A N 1
ATOM 679 C CA . ARG A 1 87 ? 18.450 1.182 -14.595 1.00 98.19 87 ARG A CA 1
ATOM 680 C C . ARG A 1 87 ? 18.090 0.325 -15.808 1.00 98.19 87 ARG A C 1
ATOM 682 O O . ARG A 1 87 ? 17.683 0.861 -16.831 1.00 98.19 87 ARG A O 1
ATOM 689 N N . VAL A 1 88 ? 18.187 -1.001 -15.683 1.00 98.44 88 VAL A N 1
ATOM 690 C CA . VAL A 1 88 ? 17.775 -1.941 -16.743 1.00 98.44 88 VAL A CA 1
ATOM 691 C C . VAL A 1 88 ? 16.269 -1.835 -16.989 1.00 98.44 88 VAL A C 1
ATOM 693 O O . VAL A 1 88 ? 15.835 -1.750 -18.138 1.00 98.44 88 VAL A O 1
ATOM 696 N N . ALA A 1 89 ? 15.483 -1.775 -15.911 1.00 98.56 89 ALA A N 1
ATOM 697 C CA . ALA A 1 89 ? 14.042 -1.552 -15.968 1.00 98.56 89 ALA A CA 1
ATOM 698 C C . ALA A 1 89 ? 13.674 -0.245 -16.692 1.00 98.56 89 ALA A C 1
ATOM 700 O O . ALA A 1 89 ? 12.846 -0.262 -17.604 1.00 98.56 89 ALA A O 1
ATOM 701 N N . LEU A 1 90 ? 14.337 0.859 -16.339 1.00 98.56 90 LEU A N 1
ATOM 702 C CA . LEU A 1 90 ? 14.141 2.162 -16.968 1.00 98.56 90 LEU A CA 1
ATOM 703 C C . LEU A 1 90 ? 14.499 2.139 -18.459 1.00 98.56 90 LEU A C 1
ATOM 705 O O . LEU A 1 90 ? 13.683 2.549 -19.277 1.00 98.56 90 LEU A O 1
ATOM 709 N N . VAL A 1 91 ? 15.673 1.619 -18.834 1.00 98.44 91 VAL A N 1
ATOM 710 C CA . VAL A 1 91 ? 16.106 1.548 -20.243 1.00 98.44 91 VAL A CA 1
ATOM 711 C C . VAL A 1 91 ? 15.111 0.751 -21.091 1.00 98.44 91 VAL A C 1
ATOM 713 O O . VAL A 1 91 ? 14.727 1.204 -22.170 1.00 98.44 91 VAL A O 1
ATOM 716 N N . LYS A 1 92 ? 14.634 -0.399 -20.597 1.00 98.50 92 LYS A N 1
ATOM 717 C CA . LYS A 1 92 ? 13.625 -1.211 -21.299 1.00 98.50 92 LYS A CA 1
ATOM 718 C C . LYS A 1 92 ? 12.285 -0.478 -21.441 1.00 98.50 92 LYS A C 1
ATOM 720 O O . LYS A 1 92 ? 11.674 -0.540 -22.507 1.00 98.50 92 LYS A O 1
ATOM 725 N N . ALA A 1 93 ? 11.839 0.250 -20.417 1.00 98.25 93 ALA A N 1
ATOM 726 C CA . ALA A 1 93 ? 10.629 1.068 -20.515 1.00 98.25 93 ALA A CA 1
ATOM 727 C C . ALA A 1 93 ? 10.784 2.241 -21.493 1.00 98.25 93 ALA A C 1
ATOM 729 O 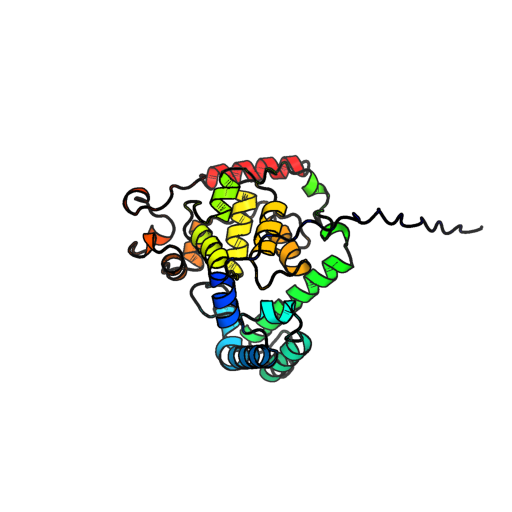O . ALA A 1 93 ? 9.900 2.459 -22.321 1.00 98.25 93 ALA A O 1
ATOM 730 N N . LEU A 1 94 ? 11.914 2.952 -21.457 1.00 98.19 94 LEU A N 1
ATOM 731 C CA . LEU A 1 94 ? 12.204 4.055 -22.376 1.00 98.19 94 LEU A CA 1
ATOM 732 C C . LEU A 1 94 ? 12.271 3.578 -23.828 1.00 98.19 94 LEU A C 1
ATOM 734 O O . LEU A 1 94 ? 11.754 4.263 -24.707 1.00 98.19 94 LEU A O 1
ATOM 738 N N . ALA A 1 95 ? 12.822 2.390 -24.091 1.00 97.62 95 ALA A N 1
ATOM 739 C CA . ALA A 1 95 ? 12.823 1.804 -25.431 1.00 97.62 95 ALA A CA 1
ATOM 740 C C . ALA A 1 95 ? 11.398 1.628 -25.992 1.00 97.62 95 ALA A C 1
ATOM 742 O O . ALA A 1 95 ? 11.160 1.884 -27.171 1.00 97.62 95 ALA A O 1
ATOM 743 N N . LEU A 1 96 ? 10.426 1.274 -25.143 1.00 95.31 96 LEU A N 1
ATOM 744 C CA . LEU A 1 96 ? 9.010 1.173 -25.524 1.00 95.31 96 LEU A CA 1
ATOM 745 C C . LEU A 1 96 ? 8.271 2.517 -25.536 1.00 95.31 96 LEU A C 1
ATOM 747 O O . LEU A 1 96 ? 7.149 2.588 -26.041 1.00 95.31 96 LEU A O 1
ATOM 751 N N . ASN A 1 97 ? 8.887 3.569 -24.996 1.00 96.94 97 ASN A N 1
ATOM 752 C CA . ASN A 1 97 ? 8.332 4.917 -24.923 1.00 96.94 97 ASN A CA 1
ATOM 753 C C . ASN A 1 97 ? 9.103 5.932 -25.787 1.00 96.94 97 ASN A C 1
ATOM 755 O O . ASN A 1 97 ? 9.056 7.132 -25.526 1.00 96.94 97 ASN A O 1
ATOM 759 N N . ALA A 1 98 ? 9.833 5.462 -26.806 1.00 96.56 98 ALA A N 1
ATOM 760 C CA . ALA A 1 98 ? 10.628 6.293 -27.717 1.00 96.56 98 ALA A CA 1
ATOM 761 C C . ALA A 1 98 ? 11.615 7.242 -26.999 1.00 96.56 98 ALA A C 1
ATOM 763 O O . ALA A 1 98 ? 11.804 8.385 -27.408 1.00 96.56 98 ALA A O 1
ATOM 764 N N . GLY A 1 99 ? 12.211 6.783 -25.895 1.00 96.62 99 GLY A N 1
ATOM 765 C CA . GLY A 1 99 ? 13.159 7.553 -25.085 1.00 96.62 99 GLY A CA 1
ATOM 766 C C . GLY A 1 99 ? 12.530 8.646 -24.216 1.00 96.62 99 GLY A C 1
ATOM 767 O O . GLY A 1 99 ? 13.261 9.375 -23.551 1.00 96.62 99 GLY A O 1
ATOM 768 N N . LYS A 1 100 ? 11.198 8.779 -24.202 1.00 96.94 100 LYS A N 1
ATOM 769 C CA . LYS A 1 100 ? 10.491 9.824 -23.451 1.00 96.94 100 LYS A CA 1
ATOM 770 C C . LYS A 1 100 ? 10.262 9.399 -22.003 1.00 96.94 100 LYS A C 1
ATOM 772 O O . LYS A 1 100 ? 9.815 8.282 -21.746 1.00 96.94 100 LYS A O 1
ATOM 777 N N . TYR A 1 101 ? 10.531 10.302 -21.068 1.00 96.06 101 TYR A N 1
ATOM 778 C CA . TYR A 1 101 ? 10.383 10.048 -19.631 1.00 96.06 101 TYR A CA 1
ATOM 779 C C . TYR A 1 101 ? 8.977 10.380 -19.121 1.00 96.06 101 TYR A C 1
ATOM 781 O O . TYR A 1 101 ? 8.400 9.619 -18.351 1.00 96.06 101 TYR A O 1
ATOM 789 N N . ASP A 1 102 ? 8.427 11.502 -19.575 1.00 95.69 102 ASP A N 1
ATOM 790 C CA . ASP A 1 102 ? 7.245 12.174 -19.021 1.00 95.69 102 ASP A CA 1
ATOM 791 C C . ASP A 1 102 ? 6.102 12.342 -20.037 1.00 95.69 102 ASP A C 1
ATOM 793 O O . ASP A 1 102 ? 5.058 12.918 -19.742 1.00 95.69 102 ASP A O 1
ATOM 797 N N . SER A 1 103 ? 6.287 11.826 -21.251 1.00 96.88 103 SER A N 1
ATOM 798 C CA . SER A 1 103 ? 5.341 11.936 -22.358 1.00 96.88 103 SER A CA 1
ATOM 799 C C . SER A 1 103 ? 5.295 10.642 -23.172 1.00 96.88 103 SER A C 1
ATOM 801 O O . SER A 1 103 ? 6.140 9.762 -23.019 1.00 96.88 103 SER A O 1
ATOM 803 N N . GLY A 1 104 ? 4.294 10.496 -24.045 1.00 96.19 104 GLY A N 1
ATOM 804 C CA . GLY A 1 104 ? 4.069 9.268 -24.812 1.00 96.19 104 GLY A CA 1
ATOM 805 C C . GLY A 1 104 ? 3.008 8.378 -24.172 1.00 96.19 104 GLY A C 1
ATOM 806 O O . GLY A 1 104 ? 1.877 8.812 -23.968 1.00 96.19 104 GLY A O 1
ATOM 807 N N . SER A 1 105 ? 3.343 7.117 -23.905 1.00 97.81 105 SER A N 1
ATOM 808 C CA . SER A 1 105 ? 2.403 6.169 -23.310 1.00 97.81 105 SER A CA 1
ATOM 809 C C . SER A 1 105 ? 2.174 6.485 -21.834 1.00 97.81 105 SER A C 1
ATOM 811 O O . SER A 1 105 ? 3.022 6.173 -21.002 1.00 97.81 105 SER A O 1
ATOM 813 N N . ASP A 1 106 ? 0.982 6.971 -21.501 1.00 97.75 106 ASP A N 1
ATOM 814 C CA . ASP A 1 106 ? 0.555 7.297 -20.133 1.00 97.75 106 ASP A CA 1
ATOM 815 C C . ASP A 1 106 ? 0.851 6.181 -19.106 1.00 97.75 106 ASP A C 1
ATOM 817 O O . ASP A 1 106 ? 1.418 6.435 -18.043 1.00 97.75 106 ASP A O 1
ATOM 821 N N . GLY A 1 107 ? 0.591 4.911 -19.448 1.00 98.38 107 GLY A N 1
ATOM 822 C CA . GLY A 1 107 ? 0.938 3.786 -18.574 1.00 98.38 107 GLY A CA 1
ATOM 823 C C . GLY A 1 107 ? 2.442 3.601 -18.331 1.00 98.38 107 GLY A C 1
ATOM 824 O O . GLY A 1 107 ? 2.840 3.336 -17.198 1.00 98.38 107 GLY A O 1
ATOM 825 N N . ILE A 1 108 ? 3.285 3.792 -19.351 1.00 98.44 108 ILE A N 1
ATOM 826 C CA . ILE A 1 108 ? 4.741 3.649 -19.212 1.00 98.44 108 ILE A CA 1
ATOM 827 C C . ILE A 1 108 ? 5.318 4.823 -18.424 1.00 98.44 108 ILE A C 1
ATOM 829 O O . ILE A 1 108 ? 6.093 4.591 -17.504 1.00 98.44 108 ILE A O 1
ATOM 833 N N . VAL A 1 109 ? 4.886 6.052 -18.719 1.00 98.44 109 VAL A N 1
ATOM 834 C CA . VAL A 1 109 ? 5.255 7.253 -17.950 1.00 98.44 109 VAL A CA 1
ATOM 835 C C . VAL A 1 109 ? 4.889 7.078 -16.477 1.00 98.44 109 VAL A C 1
ATOM 837 O O . VAL A 1 109 ? 5.723 7.263 -15.592 1.00 98.44 109 VAL A O 1
ATOM 840 N N . THR A 1 110 ? 3.663 6.626 -16.207 1.00 98.56 110 THR A N 1
ATOM 841 C CA . THR A 1 110 ? 3.208 6.340 -14.844 1.00 98.56 110 THR A CA 1
ATOM 842 C C . THR A 1 110 ? 4.076 5.273 -14.179 1.00 98.56 110 THR A C 1
ATOM 844 O O . THR A 1 110 ? 4.453 5.427 -13.025 1.00 98.56 110 THR A O 1
ATOM 847 N N . TRP A 1 111 ? 4.437 4.199 -14.885 1.00 98.56 111 TRP A N 1
ATOM 848 C CA . TRP A 1 111 ? 5.294 3.155 -14.324 1.00 98.56 111 TRP A CA 1
ATOM 849 C C . TRP A 1 111 ? 6.727 3.638 -14.050 1.00 98.56 111 TRP A C 1
ATOM 851 O O . TRP A 1 111 ? 7.296 3.292 -13.016 1.00 98.56 111 TRP A O 1
ATOM 861 N N . ILE A 1 112 ? 7.291 4.477 -14.925 1.00 98.50 112 ILE A N 1
ATOM 862 C CA . ILE A 1 112 ? 8.585 5.140 -14.706 1.00 98.50 112 ILE A CA 1
ATOM 863 C C . ILE A 1 112 ? 8.524 6.015 -13.447 1.00 98.50 112 ILE A C 1
ATOM 865 O O . ILE A 1 112 ? 9.433 5.951 -12.624 1.00 98.50 112 ILE A O 1
ATOM 869 N N . SER A 1 113 ? 7.434 6.762 -13.238 1.00 98.25 113 SER A N 1
ATOM 870 C CA . SER A 1 113 ? 7.241 7.560 -12.020 1.00 98.25 113 SER A CA 1
ATOM 871 C C . SER A 1 113 ? 7.271 6.709 -10.741 1.00 98.25 113 SER A C 1
ATOM 873 O O . SER A 1 113 ? 7.821 7.143 -9.732 1.00 98.25 113 SER A O 1
ATOM 875 N N . GLU A 1 114 ? 6.774 5.470 -10.770 1.00 98.44 114 GLU A N 1
ATOM 876 C CA . GLU A 1 114 ? 6.875 4.556 -9.619 1.00 98.44 114 GLU A CA 1
ATOM 877 C C . GLU A 1 114 ? 8.325 4.111 -9.343 1.00 98.44 114 GLU A C 1
ATOM 879 O O . GLU A 1 114 ? 8.697 3.916 -8.184 1.00 98.44 114 GLU A O 1
ATOM 884 N N . LEU A 1 115 ? 9.180 4.001 -10.372 1.00 98.12 115 LEU A N 1
ATOM 885 C CA . LEU A 1 115 ? 10.625 3.821 -10.166 1.00 98.12 115 LEU A CA 1
ATOM 886 C C . LEU A 1 115 ? 11.244 5.068 -9.517 1.00 98.12 115 LEU A C 1
ATOM 888 O O . LEU A 1 115 ? 12.086 4.940 -8.630 1.00 98.12 115 LEU A O 1
ATOM 892 N N . CYS A 1 116 ? 10.788 6.266 -9.895 1.00 97.81 116 CYS A N 1
ATOM 893 C CA . CYS A 1 116 ? 11.218 7.506 -9.252 1.00 97.81 116 CYS A CA 1
ATOM 894 C C . CYS A 1 116 ? 10.792 7.570 -7.778 1.00 97.81 116 CYS A C 1
ATOM 896 O O . CYS A 1 116 ? 11.581 8.026 -6.959 1.00 97.81 116 CYS A O 1
ATOM 898 N N . TRP A 1 117 ? 9.606 7.072 -7.405 1.00 97.75 117 TRP A N 1
ATOM 899 C CA . TRP A 1 117 ? 9.185 6.983 -5.997 1.00 97.75 117 TRP A CA 1
ATOM 900 C C . TRP A 1 117 ? 10.108 6.094 -5.155 1.00 97.75 117 TRP A C 1
ATOM 902 O O . TRP A 1 117 ? 10.438 6.449 -4.023 1.00 97.75 117 TRP A O 1
ATOM 912 N N . ARG A 1 118 ? 10.580 4.969 -5.710 1.00 97.81 118 ARG A N 1
ATOM 913 C CA . ARG A 1 118 ? 11.591 4.120 -5.055 1.00 97.81 118 ARG A CA 1
ATOM 914 C C . ARG A 1 118 ? 12.873 4.905 -4.765 1.00 97.81 118 ARG A C 1
ATOM 916 O O . ARG A 1 118 ? 13.398 4.830 -3.655 1.00 97.81 118 ARG A O 1
ATOM 923 N N . ASP A 1 119 ? 13.384 5.631 -5.755 1.00 97.25 119 ASP A N 1
ATOM 924 C CA . ASP A 1 119 ? 14.627 6.396 -5.608 1.00 97.25 119 ASP A CA 1
ATOM 925 C C . ASP A 1 119 ? 14.434 7.618 -4.701 1.00 97.25 119 ASP A C 1
ATOM 927 O O . ASP A 1 119 ? 15.295 7.906 -3.874 1.00 97.25 119 ASP A O 1
ATOM 931 N N . PHE A 1 120 ? 13.269 8.268 -4.760 1.00 97.81 120 PHE A N 1
ATOM 932 C CA . PHE A 1 120 ? 12.886 9.341 -3.847 1.00 97.81 120 PHE A CA 1
ATOM 933 C C . PHE A 1 120 ? 12.966 8.882 -2.391 1.00 97.81 120 PHE A C 1
ATOM 935 O O . PHE A 1 120 ? 13.675 9.501 -1.603 1.00 97.81 120 PHE A O 1
ATOM 942 N N . TYR A 1 121 ? 12.324 7.768 -2.027 1.00 97.69 121 TYR A N 1
ATOM 943 C CA . TYR A 1 121 ? 12.381 7.283 -0.646 1.00 97.69 121 TYR A CA 1
ATOM 944 C C . TYR A 1 121 ? 13.795 6.891 -0.204 1.00 97.69 121 TYR A C 1
ATOM 946 O O . TYR A 1 121 ? 14.153 7.100 0.956 1.00 97.69 121 TYR A O 1
ATOM 954 N N . ARG A 1 122 ? 14.627 6.368 -1.112 1.00 96.88 122 ARG A N 1
ATOM 955 C CA . ARG A 1 122 ? 16.041 6.085 -0.816 1.00 96.88 122 ARG A CA 1
ATOM 956 C C . ARG A 1 122 ? 16.833 7.365 -0.566 1.00 96.88 122 ARG A C 1
ATOM 958 O O . ARG A 1 122 ? 17.587 7.410 0.399 1.00 96.88 122 ARG A O 1
ATOM 965 N N . ASN A 1 123 ? 16.610 8.407 -1.364 1.00 97.56 123 ASN A N 1
ATOM 966 C CA . ASN A 1 123 ? 17.224 9.715 -1.148 1.00 97.56 123 ASN A CA 1
ATOM 967 C C . ASN A 1 123 ? 16.782 10.317 0.190 1.00 97.56 123 ASN A C 1
ATOM 969 O O . ASN A 1 123 ? 17.618 10.807 0.935 1.00 97.56 123 ASN A O 1
ATOM 973 N N . ILE A 1 124 ? 15.501 10.203 0.556 1.00 97.00 124 ILE A N 1
ATOM 974 C CA . ILE A 1 124 ? 15.015 10.659 1.867 1.00 97.00 124 ILE A CA 1
ATOM 975 C C . ILE A 1 124 ? 15.725 9.937 3.014 1.00 97.00 124 ILE A C 1
ATOM 977 O O . ILE A 1 124 ? 16.107 10.577 3.986 1.00 97.00 124 ILE A O 1
ATOM 981 N N . LEU A 1 125 ? 15.941 8.627 2.901 1.00 94.81 125 LEU A N 1
ATOM 982 C CA . LEU A 1 125 ? 16.660 7.861 3.920 1.00 94.81 125 LEU A CA 1
ATOM 983 C C . LEU A 1 125 ? 18.124 8.315 4.077 1.00 94.81 125 LEU A C 1
ATOM 985 O O . LEU A 1 125 ? 18.637 8.329 5.194 1.00 94.81 125 LEU A O 1
ATOM 989 N N . ILE A 1 126 ? 18.782 8.667 2.965 1.00 95.75 126 ILE A N 1
ATOM 990 C CA . ILE A 1 126 ? 20.176 9.141 2.929 1.00 95.75 126 ILE A CA 1
ATOM 991 C C . ILE A 1 126 ? 20.288 10.551 3.516 1.00 95.75 126 ILE A C 1
ATOM 993 O O . ILE A 1 126 ? 21.110 10.782 4.398 1.00 95.75 126 ILE A O 1
ATOM 997 N N . GLU A 1 127 ? 19.451 11.476 3.046 1.00 97.31 127 GLU A N 1
ATOM 998 C CA . GLU A 1 127 ? 19.491 12.892 3.434 1.00 97.31 127 GLU A CA 1
ATOM 999 C C . GLU A 1 127 ? 18.931 13.131 4.844 1.00 97.31 127 GLU A C 1
ATOM 1001 O O . GLU A 1 127 ? 19.336 14.065 5.535 1.00 97.31 127 GLU A O 1
ATOM 1006 N N . PHE A 1 128 ? 18.021 12.268 5.308 1.00 96.38 128 PHE A N 1
ATOM 1007 C CA . PHE A 1 128 ? 17.369 12.382 6.613 1.00 96.38 128 PHE A CA 1
ATOM 1008 C C . PHE A 1 128 ? 17.486 11.081 7.425 1.00 96.38 128 PHE A C 1
ATOM 1010 O O . PHE A 1 128 ? 16.472 10.426 7.693 1.00 96.38 128 PHE A O 1
ATOM 1017 N N . PRO A 1 129 ? 18.694 10.698 7.893 1.00 93.06 129 PRO A N 1
ATOM 1018 C CA . PRO A 1 129 ? 18.925 9.421 8.574 1.00 93.06 129 PRO A CA 1
ATOM 1019 C C . PRO A 1 129 ? 18.100 9.204 9.848 1.00 93.06 129 PRO A C 1
ATOM 1021 O O . PRO A 1 129 ? 18.028 8.089 10.357 1.00 93.06 129 PRO A O 1
ATOM 1024 N N . GLN A 1 130 ? 17.471 10.237 10.416 1.00 92.81 130 GLN A N 1
ATOM 1025 C CA . GLN A 1 130 ? 16.551 10.057 11.538 1.00 92.81 130 GLN A CA 1
ATOM 1026 C C . 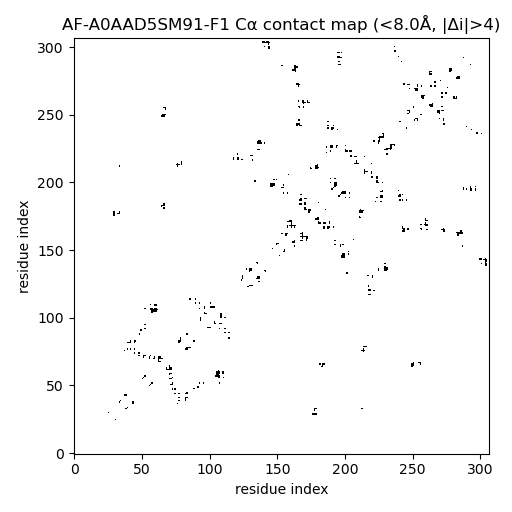GLN A 1 130 ? 15.348 9.172 11.175 1.00 92.81 130 GLN A C 1
ATOM 1028 O O . GLN A 1 130 ? 14.847 8.451 12.040 1.00 92.81 130 GLN A O 1
ATOM 1033 N N . VAL A 1 131 ? 14.918 9.156 9.906 1.00 94.25 131 VAL A N 1
ATOM 1034 C CA . VAL A 1 131 ? 13.768 8.346 9.471 1.00 94.25 131 VAL A CA 1
ATOM 1035 C C . VAL A 1 131 ? 14.041 6.841 9.546 1.00 94.25 131 VAL A C 1
ATOM 1037 O O . VAL A 1 131 ? 13.106 6.066 9.732 1.00 94.25 131 VAL A O 1
ATOM 1040 N N . SER A 1 132 ? 15.315 6.420 9.538 1.00 93.44 132 SER A N 1
ATOM 1041 C CA . SER A 1 132 ? 15.727 5.031 9.806 1.00 93.44 132 SER A CA 1
ATOM 1042 C C . SER A 1 132 ? 15.894 4.709 11.296 1.00 93.44 132 SER A C 1
ATOM 1044 O O . SER A 1 132 ? 16.242 3.583 11.645 1.00 93.44 132 SER A O 1
ATOM 1046 N N . LYS A 1 133 ? 15.700 5.684 12.190 1.00 95.00 133 LYS A N 1
ATOM 1047 C CA . LYS A 1 133 ? 15.911 5.564 13.645 1.00 95.00 133 LYS A CA 1
ATOM 1048 C C . LYS A 1 133 ? 14.590 5.640 14.416 1.00 95.00 133 LYS A C 1
ATOM 1050 O O . LYS A 1 133 ? 14.542 6.158 15.529 1.00 95.00 133 LYS A O 1
ATOM 1055 N N . ASN A 1 134 ? 13.506 5.144 13.813 1.00 93.06 134 ASN A N 1
ATOM 1056 C CA . ASN A 1 134 ? 12.140 5.208 14.346 1.00 93.06 134 ASN A CA 1
ATOM 1057 C C . ASN A 1 134 ? 11.642 6.641 14.627 1.00 93.06 134 ASN A C 1
ATOM 1059 O O . ASN A 1 134 ? 10.739 6.824 15.447 1.00 93.06 134 ASN A O 1
ATOM 1063 N N . LYS A 1 135 ? 12.195 7.669 13.972 1.00 96.62 135 LYS A N 1
ATOM 1064 C CA . LYS A 1 135 ? 11.689 9.045 14.069 1.00 96.62 135 LYS A CA 1
ATOM 1065 C C . LYS A 1 135 ? 10.844 9.403 12.845 1.00 96.62 135 LYS A C 1
ATOM 1067 O O . LYS A 1 135 ? 11.173 8.963 11.743 1.00 96.62 135 LYS A O 1
ATOM 1072 N N . PRO A 1 136 ? 9.760 10.180 13.015 1.00 96.88 136 PRO A N 1
ATOM 1073 C CA . PRO A 1 136 ? 9.032 10.711 11.875 1.00 96.88 136 PRO A CA 1
ATOM 1074 C C . PRO A 1 136 ? 9.885 11.765 11.161 1.00 96.88 136 PRO A C 1
ATOM 1076 O O . PRO A 1 136 ? 10.777 12.371 11.756 1.00 96.88 136 PRO A O 1
ATOM 1079 N N . PHE A 1 137 ? 9.593 12.016 9.891 1.00 97.06 137 PHE A N 1
ATOM 1080 C CA . PHE A 1 137 ? 10.201 13.106 9.136 1.00 97.06 137 PHE A CA 1
ATOM 1081 C C . PHE A 1 137 ? 9.770 14.464 9.712 1.00 97.06 137 PHE A C 1
ATOM 1083 O O . PHE A 1 137 ? 10.602 15.333 9.955 1.00 97.06 137 PHE A O 1
ATOM 1090 N N . LYS A 1 138 ? 8.466 14.624 9.973 1.00 96.56 138 LYS A N 1
ATOM 1091 C CA . LYS A 1 138 ? 7.866 15.780 10.654 1.00 96.56 138 LYS A CA 1
ATOM 1092 C C . LYS A 1 138 ? 7.952 15.579 12.164 1.00 96.56 138 LYS A C 1
ATOM 1094 O O . LYS A 1 138 ? 7.107 14.892 12.745 1.00 96.56 138 LYS A O 1
ATOM 1099 N N . LEU A 1 139 ? 8.996 16.114 12.792 1.00 95.25 139 LEU A N 1
ATOM 1100 C CA . LEU A 1 139 ? 9.332 15.846 14.196 1.00 95.25 139 LEU A CA 1
ATOM 1101 C C . LEU A 1 139 ? 8.212 16.215 15.180 1.00 95.25 139 LEU A C 1
ATOM 1103 O O . LEU A 1 139 ? 8.038 15.532 16.184 1.00 95.25 139 LEU A O 1
ATOM 1107 N N . GLU A 1 140 ? 7.401 17.225 14.873 1.00 95.12 140 GLU A N 1
ATOM 1108 C CA . GLU A 1 140 ? 6.240 17.614 15.675 1.00 95.12 140 GLU A CA 1
ATOM 1109 C C . GLU A 1 140 ? 5.197 16.492 15.809 1.00 95.12 140 GLU A C 1
ATOM 1111 O O . GLU A 1 140 ? 4.461 16.434 16.790 1.00 95.12 140 GLU A O 1
ATOM 1116 N N . THR A 1 141 ? 5.151 15.553 14.858 1.00 96.81 141 THR A N 1
ATOM 1117 C CA . THR A 1 141 ? 4.216 14.418 14.902 1.00 96.81 141 THR A CA 1
ATOM 1118 C C . THR A 1 141 ? 4.645 13.307 15.863 1.00 96.81 141 THR A C 1
ATOM 1120 O O . THR A 1 141 ? 3.848 12.415 16.156 1.00 96.81 141 THR A O 1
ATOM 1123 N N . ASP A 1 142 ? 5.865 13.373 16.411 1.00 94.88 142 ASP A N 1
ATOM 1124 C CA . ASP A 1 142 ? 6.342 12.449 17.453 1.00 94.88 142 ASP A CA 1
ATOM 1125 C C . ASP A 1 142 ? 5.602 12.662 18.790 1.00 94.88 142 ASP A C 1
ATOM 1127 O O . ASP A 1 142 ? 5.619 11.796 19.657 1.00 94.88 142 ASP A O 1
ATOM 1131 N N . LEU A 1 143 ? 4.913 13.801 18.937 1.00 96.44 143 LEU A N 1
ATOM 1132 C CA . LEU A 1 143 ? 4.099 14.162 20.101 1.00 96.44 143 LEU A CA 1
ATOM 1133 C C . LEU A 1 143 ? 2.649 13.648 20.021 1.00 96.44 143 LEU A C 1
ATOM 1135 O O . LEU A 1 143 ? 1.889 13.766 20.986 1.00 96.44 143 LEU A O 1
ATOM 1139 N N . VAL A 1 144 ? 2.235 13.082 18.881 1.00 97.31 144 VAL A N 1
ATOM 1140 C CA . VAL A 1 144 ? 0.901 12.485 18.736 1.00 97.31 144 VAL A CA 1
ATOM 1141 C C . VAL A 1 144 ? 0.795 11.260 19.650 1.00 97.31 144 VAL A C 1
ATOM 1143 O O . VAL A 1 144 ? 1.656 10.384 19.656 1.00 97.31 144 VAL A O 1
ATOM 1146 N N . SER A 1 145 ? -0.271 11.201 20.449 1.00 96.81 145 SER A N 1
ATOM 1147 C CA . SER A 1 145 ? -0.481 10.127 21.426 1.00 96.81 145 SER A CA 1
ATOM 1148 C C . SER A 1 145 ? -1.056 8.873 20.761 1.00 96.81 145 SER A C 1
ATOM 1150 O O . SER A 1 145 ? -2.271 8.712 20.666 1.00 96.81 145 SER A O 1
ATOM 1152 N N . TRP A 1 146 ? -0.174 7.993 20.291 1.00 97.19 146 TRP A N 1
ATOM 1153 C CA . TRP A 1 146 ? -0.528 6.723 19.654 1.00 97.19 146 TRP A CA 1
ATOM 1154 C C . TRP A 1 146 ? -0.729 5.581 20.659 1.00 97.19 146 TRP A C 1
ATOM 1156 O O . TRP A 1 146 ? -0.121 5.555 21.728 1.00 97.19 146 TRP A O 1
ATOM 1166 N N . THR A 1 147 ? -1.500 4.565 20.266 1.00 97.31 147 THR A N 1
ATOM 1167 C CA . THR A 1 147 ? -1.439 3.243 20.906 1.00 97.31 147 THR A CA 1
ATOM 1168 C C . THR A 1 147 ? -0.154 2.531 20.479 1.00 97.31 147 THR A C 1
ATOM 1170 O O . THR A 1 147 ? 0.036 2.264 19.293 1.00 97.31 147 THR A O 1
ATOM 1173 N N . THR A 1 148 ? 0.721 2.207 21.433 1.00 96.69 148 THR A N 1
ATOM 1174 C CA . THR A 1 148 ? 2.059 1.633 21.176 1.00 96.69 148 THR A CA 1
ATOM 1175 C C . THR A 1 148 ? 2.227 0.188 21.651 1.00 96.69 148 THR A C 1
ATOM 1177 O O . THR A 1 148 ? 3.256 -0.429 21.373 1.00 96.69 148 THR A O 1
ATOM 1180 N N . ASP A 1 149 ? 1.231 -0.367 22.346 1.00 96.81 149 ASP A N 1
ATOM 1181 C CA . ASP A 1 149 ? 1.282 -1.732 22.867 1.00 96.81 149 ASP A CA 1
ATOM 1182 C C . ASP A 1 149 ? 1.114 -2.767 21.735 1.00 96.81 149 ASP A C 1
ATOM 1184 O O . ASP A 1 149 ? 0.039 -2.841 21.129 1.00 96.81 149 ASP A O 1
ATOM 1188 N N . PRO A 1 150 ? 2.129 -3.609 21.450 1.00 93.88 150 PRO A N 1
ATOM 1189 C CA . PRO A 1 150 ? 2.005 -4.670 20.459 1.00 93.88 150 PRO A CA 1
ATOM 1190 C C . PRO A 1 150 ? 1.001 -5.759 20.862 1.00 93.88 150 PRO A C 1
ATOM 1192 O O . PRO A 1 150 ? 0.605 -6.525 19.993 1.00 93.88 150 PRO A O 1
ATOM 1195 N N . GLN A 1 151 ? 0.574 -5.853 22.125 1.00 96.31 151 GLN A N 1
ATOM 1196 C CA . GLN A 1 151 ? -0.475 -6.780 22.573 1.00 96.31 151 GLN A CA 1
ATOM 1197 C C . GLN A 1 151 ? -1.886 -6.184 22.491 1.00 96.31 151 GLN A C 1
ATOM 1199 O O . GLN A 1 151 ? -2.867 -6.864 22.799 1.00 96.31 151 GLN A O 1
ATOM 1204 N N . ASN A 1 152 ? -2.022 -4.940 22.021 1.00 97.75 152 ASN A N 1
ATOM 1205 C CA . ASN A 1 152 ? -3.319 -4.306 21.856 1.00 97.75 152 ASN A CA 1
ATOM 1206 C C . ASN A 1 152 ? -4.252 -5.147 20.963 1.00 97.75 152 ASN A C 1
ATOM 1208 O O . ASN A 1 152 ? -3.915 -5.511 19.834 1.00 97.75 152 ASN A O 1
ATOM 1212 N N . ALA A 1 153 ? -5.469 -5.404 21.448 1.00 98.06 153 ALA A N 1
ATOM 1213 C CA . ALA A 1 153 ? -6.422 -6.281 20.773 1.00 98.06 153 ALA A CA 1
ATOM 1214 C C . ALA A 1 153 ? -6.834 -5.792 19.370 1.00 98.06 153 ALA A C 1
ATOM 1216 O O . ALA A 1 153 ? -7.069 -6.614 18.484 1.00 98.06 153 ALA A O 1
ATOM 1217 N N . LEU A 1 154 ? -6.920 -4.475 19.137 1.00 98.25 154 LEU A N 1
ATOM 1218 C CA . LEU A 1 154 ? -7.255 -3.927 17.817 1.00 98.25 154 LEU A CA 1
ATOM 1219 C C . LEU A 1 154 ? -6.102 -4.134 16.831 1.00 98.25 154 LEU A C 1
ATOM 1221 O O . LEU A 1 154 ? -6.339 -4.552 15.697 1.00 98.25 154 LEU A O 1
ATOM 1225 N N . PHE A 1 155 ? -4.861 -3.919 17.276 1.00 98.75 155 PHE A N 1
ATOM 1226 C CA . PHE A 1 155 ? -3.674 -4.208 16.471 1.00 98.75 155 PHE A CA 1
ATOM 1227 C C . PHE A 1 155 ? -3.572 -5.697 16.119 1.00 98.75 155 PHE A C 1
ATOM 1229 O O . PHE A 1 155 ? -3.318 -6.034 14.966 1.00 98.75 155 PHE A O 1
ATOM 1236 N N . GLN A 1 156 ? -3.846 -6.598 17.067 1.00 98.62 156 GLN A N 1
ATOM 1237 C CA . GLN A 1 156 ? -3.846 -8.042 16.808 1.00 98.62 156 GLN A CA 1
ATOM 1238 C C . GLN A 1 156 ? -4.910 -8.452 15.779 1.00 98.62 156 GLN A C 1
ATOM 1240 O O . GLN A 1 156 ? -4.617 -9.210 14.854 1.00 98.62 156 GLN A O 1
ATOM 1245 N N . LYS A 1 157 ? -6.125 -7.891 15.860 1.00 98.69 157 LYS A N 1
ATOM 1246 C CA . LYS A 1 157 ? -7.174 -8.124 14.850 1.00 98.69 157 LYS A CA 1
ATOM 1247 C C . LYS A 1 157 ? -6.809 -7.566 13.474 1.00 98.69 157 LYS A C 1
ATOM 1249 O O . LYS A 1 157 ? -7.179 -8.168 12.467 1.00 98.69 157 LYS A O 1
ATOM 1254 N N . TRP A 1 158 ? -6.089 -6.444 13.418 1.00 98.81 158 TRP A N 1
ATOM 1255 C CA . TRP A 1 158 ? -5.538 -5.917 12.169 1.00 98.81 158 TRP A CA 1
ATOM 1256 C C . TRP A 1 158 ? -4.477 -6.856 11.592 1.00 98.81 158 TRP A C 1
ATOM 1258 O O . TRP A 1 158 ? -4.621 -7.280 10.452 1.00 98.81 158 TRP A O 1
ATOM 1268 N N . CYS A 1 159 ? -3.491 -7.278 12.390 1.00 98.62 159 CYS A N 1
ATOM 1269 C CA . CYS A 1 159 ? -2.472 -8.249 11.979 1.00 98.62 159 CYS A CA 1
ATOM 1270 C C . CYS A 1 159 ? -3.089 -9.539 11.414 1.00 98.62 159 CYS A C 1
ATOM 1272 O O . CYS A 1 159 ? -2.602 -10.065 10.419 1.00 98.62 159 CYS A O 1
ATOM 1274 N N . ALA A 1 160 ? -4.167 -10.035 12.030 1.00 98.19 160 ALA A N 1
ATOM 1275 C CA . ALA A 1 160 ? -4.834 -11.276 11.639 1.00 98.19 160 ALA A CA 1
ATOM 1276 C C . ALA A 1 160 ? -5.817 -11.138 10.457 1.00 98.19 160 ALA A C 1
ATOM 1278 O O . ALA A 1 160 ? -6.295 -12.148 9.940 1.00 98.19 160 ALA A O 1
ATOM 1279 N N . GLY A 1 161 ? -6.165 -9.918 10.031 1.00 98.50 161 GLY A N 1
ATOM 1280 C CA . GLY A 1 161 ? -7.210 -9.703 9.024 1.00 98.50 161 GLY A CA 1
ATOM 1281 C C . GLY A 1 161 ? -8.603 -10.136 9.501 1.00 98.50 161 GLY A C 1
ATOM 1282 O O . GLY A 1 161 ? -9.328 -10.836 8.782 1.00 98.50 161 GLY A O 1
ATOM 1283 N N . THR A 1 162 ? -8.957 -9.749 10.730 1.00 98.12 162 THR A N 1
ATOM 1284 C CA . THR A 1 162 ? -10.265 -9.995 11.369 1.00 98.12 162 THR A CA 1
ATOM 1285 C C . THR A 1 162 ? -10.855 -8.707 11.957 1.00 98.12 162 THR A C 1
ATOM 1287 O O . THR A 1 162 ? -11.379 -8.683 13.075 1.00 98.12 162 THR A O 1
ATOM 1290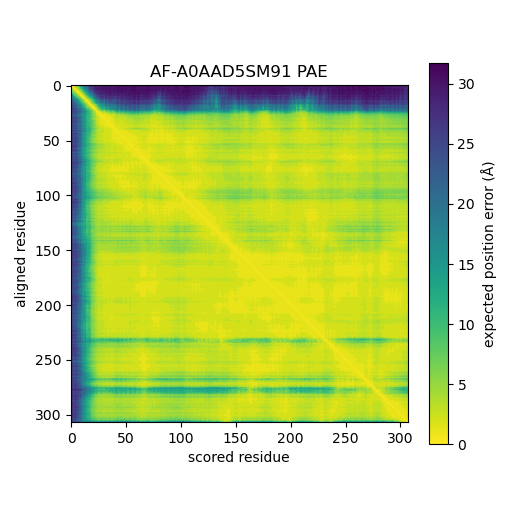 N N . THR A 1 163 ? -10.711 -7.600 11.234 1.00 98.44 163 THR A N 1
ATOM 1291 C CA . THR A 1 163 ? -11.175 -6.260 11.623 1.00 98.44 163 THR A CA 1
ATOM 1292 C C . THR A 1 163 ? -12.666 -6.050 11.373 1.00 98.44 163 THR A C 1
ATOM 1294 O O . THR A 1 163 ? -13.254 -5.104 11.902 1.00 98.44 163 THR A O 1
ATOM 1297 N N . GLY A 1 164 ? -13.277 -6.895 10.539 1.00 97.62 164 GLY A N 1
ATOM 1298 C CA . GLY A 1 164 ? -14.629 -6.670 10.046 1.00 97.62 164 GLY A CA 1
ATOM 1299 C C . GLY A 1 164 ? -14.688 -5.591 8.960 1.00 97.62 164 GLY A C 1
ATOM 1300 O O . GLY A 1 164 ? -15.769 -5.114 8.632 1.00 97.62 164 GLY A O 1
ATOM 1301 N N . TYR A 1 165 ? -13.570 -5.180 8.368 1.00 98.44 165 TYR A N 1
ATOM 1302 C CA . TYR A 1 165 ? -13.570 -4.346 7.166 1.00 98.44 165 TYR A CA 1
ATOM 1303 C C . TYR A 1 165 ? -13.067 -5.186 5.986 1.00 98.44 165 TYR A C 1
ATOM 1305 O O . TYR A 1 165 ? -11.863 -5.428 5.903 1.00 98.44 165 TYR A O 1
ATOM 1313 N N . PRO A 1 166 ? -13.947 -5.622 5.058 1.00 98.62 166 PRO A N 1
ATOM 1314 C CA . PRO A 1 166 ? -13.612 -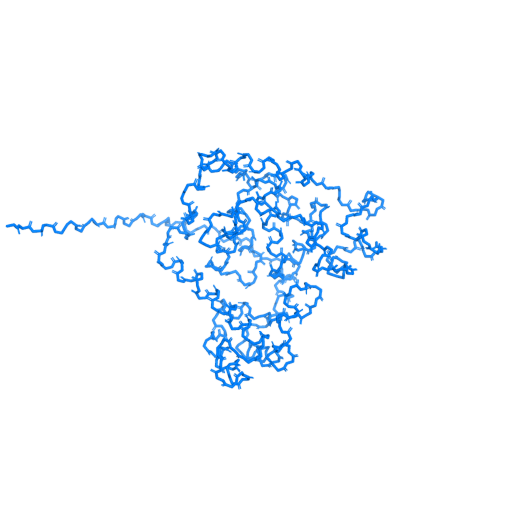6.636 4.052 1.00 98.62 166 PRO A CA 1
ATOM 1315 C C . PRO A 1 166 ? -12.336 -6.366 3.254 1.00 98.62 16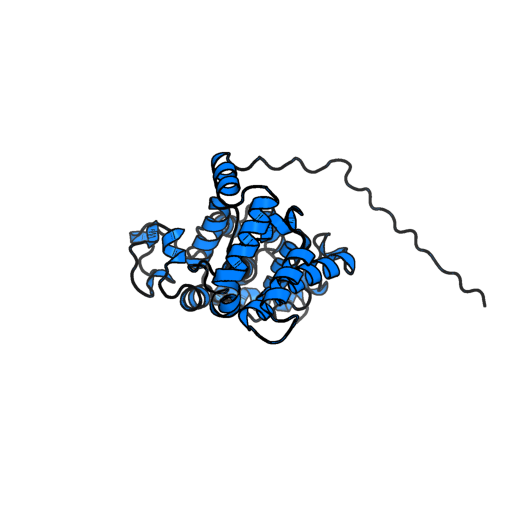6 PRO A C 1
ATOM 1317 O O . PRO A 1 166 ? -11.524 -7.268 3.076 1.00 98.62 166 PRO A O 1
ATOM 1320 N N . ILE A 1 167 ? -12.112 -5.121 2.819 1.00 98.81 167 ILE A N 1
ATOM 1321 C CA . ILE A 1 167 ? -10.909 -4.760 2.052 1.00 98.81 167 ILE A CA 1
ATOM 1322 C C . ILE A 1 167 ? -9.630 -4.761 2.899 1.00 98.81 167 ILE A C 1
ATOM 1324 O O . ILE A 1 167 ? -8.561 -5.097 2.394 1.00 98.81 167 ILE A O 1
ATOM 1328 N N . VAL A 1 168 ? -9.736 -4.407 4.184 1.00 98.88 168 VAL A N 1
ATOM 1329 C CA . VAL A 1 168 ? -8.612 -4.432 5.129 1.00 98.88 168 VAL A CA 1
ATOM 1330 C C . VAL A 1 168 ? -8.257 -5.883 5.427 1.00 98.88 168 VAL A C 1
ATOM 1332 O O . VAL A 1 168 ? -7.100 -6.271 5.297 1.00 98.88 168 VAL A O 1
ATOM 1335 N N . ASP A 1 169 ? -9.262 -6.703 5.730 1.00 98.88 169 ASP A N 1
ATOM 1336 C CA . ASP A 1 169 ? -9.088 -8.122 6.033 1.00 98.88 169 ASP A CA 1
ATOM 1337 C C . ASP A 1 169 ? -8.534 -8.892 4.832 1.00 98.88 169 ASP A C 1
ATOM 1339 O O . ASP A 1 169 ? -7.592 -9.665 4.987 1.00 98.88 169 ASP A O 1
ATOM 1343 N N . ALA A 1 170 ? -9.039 -8.625 3.623 1.00 98.88 170 ALA A N 1
ATOM 1344 C CA . ALA A 1 170 ? -8.509 -9.200 2.390 1.00 98.88 170 ALA A CA 1
ATOM 1345 C C . ALA A 1 170 ? -7.033 -8.832 2.173 1.00 98.88 170 ALA A C 1
ATOM 1347 O O . ALA A 1 170 ? -6.233 -9.694 1.815 1.00 98.88 170 ALA A O 1
ATOM 1348 N N . GLY A 1 171 ? -6.658 -7.579 2.451 1.00 98.81 171 GLY A N 1
ATOM 1349 C CA . GLY A 1 171 ? -5.273 -7.111 2.393 1.00 98.81 171 GLY A CA 1
ATOM 1350 C C . GLY A 1 171 ? -4.347 -7.847 3.343 1.00 98.81 171 GLY A C 1
ATOM 1351 O O . GLY A 1 171 ? -3.330 -8.399 2.925 1.00 98.81 171 GLY A O 1
ATOM 1352 N N . MET A 1 172 ? -4.716 -7.891 4.620 1.00 98.88 172 MET A N 1
ATOM 1353 C CA . MET A 1 172 ? -3.905 -8.535 5.653 1.00 98.88 172 MET A CA 1
ATOM 1354 C C . MET A 1 172 ? -3.793 -10.045 5.417 1.00 98.88 172 MET A C 1
ATOM 1356 O O . MET A 1 172 ? -2.713 -10.616 5.550 1.00 98.88 172 MET A O 1
ATOM 1360 N N . ARG A 1 173 ? -4.863 -10.689 4.939 1.00 98.69 173 ARG A N 1
ATOM 1361 C CA . ARG A 1 173 ? -4.823 -12.098 4.529 1.00 98.69 173 ARG A CA 1
ATOM 1362 C C . ARG A 1 173 ? -3.982 -12.320 3.274 1.00 98.69 173 ARG A C 1
ATOM 1364 O O . ARG A 1 173 ? -3.259 -13.310 3.227 1.00 98.69 173 ARG A O 1
ATOM 1371 N N . GLN A 1 174 ? -4.004 -11.408 2.298 1.00 98.50 174 GLN A N 1
ATOM 1372 C CA . GLN A 1 174 ? -3.093 -11.470 1.153 1.00 98.50 174 GLN A CA 1
ATOM 1373 C C . GLN A 1 174 ? -1.633 -11.428 1.622 1.00 98.50 174 GLN A C 1
ATOM 1375 O O . GLN A 1 174 ? -0.839 -12.272 1.208 1.00 98.50 174 GLN A O 1
ATOM 1380 N N . LEU A 1 175 ? -1.292 -10.486 2.506 1.00 98.12 175 LEU A N 1
ATOM 1381 C CA . LEU A 1 175 ? 0.055 -10.353 3.061 1.00 98.12 175 LEU A CA 1
ATOM 1382 C C . LEU A 1 175 ? 0.531 -11.662 3.702 1.00 98.12 175 LEU A C 1
ATOM 1384 O O . LEU A 1 175 ? 1.607 -12.140 3.365 1.00 98.12 175 LEU A O 1
ATOM 1388 N N . LEU A 1 176 ? -0.285 -12.269 4.567 1.00 96.44 176 LEU A N 1
ATOM 1389 C CA . LEU A 1 176 ? 0.072 -13.513 5.258 1.00 96.44 176 LEU A CA 1
ATOM 1390 C C . LEU A 1 176 ? 0.125 -14.737 4.326 1.00 96.44 176 LEU A C 1
ATOM 1392 O O . LEU A 1 176 ? 0.889 -15.669 4.569 1.00 96.44 176 LEU A O 1
ATOM 1396 N N . GLN A 1 177 ? -0.694 -14.773 3.270 1.00 95.69 177 GLN A N 1
ATOM 1397 C CA . GLN A 1 177 ? -0.762 -15.918 2.355 1.00 95.69 177 GLN A CA 1
ATOM 1398 C C . GLN A 1 177 ? 0.309 -15.885 1.259 1.00 95.69 177 GLN A C 1
ATOM 1400 O O . GLN A 1 177 ? 0.823 -16.948 0.891 1.00 95.69 177 GLN A O 1
ATOM 1405 N N . GLU A 1 178 ? 0.615 -14.696 0.732 1.00 96.00 178 GLU A N 1
ATOM 1406 C CA . GLU A 1 178 ? 1.462 -14.489 -0.453 1.00 96.00 178 GLU A CA 1
ATOM 1407 C C . GLU A 1 178 ? 2.789 -13.779 -0.139 1.00 96.00 178 GLU A C 1
ATOM 1409 O O . GLU A 1 178 ? 3.635 -13.659 -1.024 1.00 96.00 178 GLU A O 1
ATOM 1414 N N . GLY A 1 179 ? 2.973 -13.256 1.077 1.00 96.56 179 GLY A N 1
ATOM 1415 C CA . GLY A 1 179 ? 4.130 -12.429 1.431 1.00 96.56 179 GLY A CA 1
ATOM 1416 C C . GLY A 1 179 ? 4.191 -11.104 0.662 1.00 96.56 179 GLY A C 1
ATOM 1417 O O . GLY A 1 179 ? 5.208 -10.422 0.650 1.00 96.56 179 GLY A O 1
ATOM 1418 N N . TRP A 1 180 ? 3.125 -10.724 -0.040 1.00 98.31 180 TRP A N 1
ATOM 1419 C CA . TRP A 1 180 ? 3.069 -9.536 -0.884 1.00 98.31 180 TRP A CA 1
ATOM 1420 C C . TRP A 1 180 ? 1.665 -8.953 -0.830 1.00 98.31 180 TRP A C 1
ATOM 1422 O O . TRP A 1 180 ? 0.692 -9.690 -0.905 1.00 98.31 180 TRP A O 1
ATOM 1432 N N . MET A 1 181 ? 1.541 -7.630 -0.747 1.00 98.75 181 MET A N 1
ATOM 1433 C CA . MET A 1 181 ? 0.243 -6.949 -0.756 1.00 98.75 181 MET A CA 1
ATOM 1434 C C . MET A 1 181 ? 0.186 -5.910 -1.878 1.00 98.75 181 MET A C 1
ATOM 1436 O O . MET A 1 181 ? 1.170 -5.204 -2.123 1.00 98.75 181 MET A O 1
ATOM 1440 N N . HIS A 1 182 ? -0.964 -5.779 -2.541 1.00 98.81 182 HIS A N 1
ATOM 1441 C CA . HIS A 1 182 ? -1.171 -4.761 -3.573 1.00 98.81 182 HIS A CA 1
ATOM 1442 C C . HIS A 1 182 ? -1.026 -3.334 -3.010 1.00 98.81 182 HIS A C 1
ATOM 1444 O O . HIS A 1 182 ? -1.569 -3.041 -1.948 1.00 98.81 182 HIS A O 1
ATOM 1450 N N . ASN A 1 183 ? -0.356 -2.419 -3.729 1.00 98.69 183 ASN A N 1
ATOM 1451 C CA . ASN A 1 183 ? -0.026 -1.078 -3.212 1.00 98.69 183 ASN A CA 1
ATOM 1452 C C . ASN A 1 183 ? -1.258 -0.282 -2.741 1.00 98.69 183 ASN A C 1
ATOM 1454 O O . ASN A 1 183 ? -1.271 0.236 -1.628 1.00 98.69 183 ASN A O 1
ATOM 1458 N N . ARG A 1 184 ? -2.341 -0.267 -3.535 1.00 98.62 184 ARG A N 1
ATOM 1459 C CA . ARG A 1 184 ? -3.611 0.365 -3.126 1.00 98.62 184 ARG A CA 1
ATOM 1460 C C . ARG A 1 184 ? -4.109 -0.159 -1.776 1.00 98.62 184 ARG A C 1
ATOM 1462 O O . ARG A 1 184 ? -4.613 0.610 -0.966 1.00 98.62 184 ARG A O 1
ATOM 1469 N N . VAL A 1 185 ? -3.953 -1.457 -1.533 1.00 98.75 185 VAL A N 1
ATOM 1470 C CA . VAL A 1 185 ? -4.422 -2.101 -0.307 1.00 98.75 185 VAL A CA 1
ATOM 1471 C C . VAL A 1 185 ? -3.464 -1.821 0.849 1.00 98.75 185 VAL A C 1
ATOM 1473 O O . VAL A 1 185 ? -3.954 -1.514 1.927 1.00 98.75 185 VAL A O 1
ATOM 1476 N N . ARG A 1 186 ? -2.141 -1.746 0.611 1.00 98.81 186 ARG A N 1
ATOM 1477 C CA . ARG A 1 186 ? -1.163 -1.255 1.608 1.00 98.81 186 ARG A CA 1
ATOM 1478 C C . ARG A 1 186 ? -1.547 0.129 2.134 1.00 98.81 186 ARG A C 1
ATOM 1480 O O . ARG A 1 186 ? -1.544 0.350 3.341 1.00 98.81 186 ARG A O 1
ATOM 1487 N N . MET A 1 187 ? -1.931 1.044 1.239 1.00 98.62 187 MET A N 1
ATOM 1488 C CA . MET A 1 187 ? -2.385 2.390 1.615 1.00 98.62 187 MET A CA 1
ATOM 1489 C C . MET A 1 187 ? -3.657 2.344 2.476 1.00 98.62 187 MET A C 1
ATOM 1491 O O . MET A 1 187 ? -3.750 3.056 3.475 1.00 98.62 187 MET A O 1
ATOM 1495 N N . ILE A 1 188 ? -4.632 1.504 2.108 1.00 98.81 188 ILE A N 1
ATOM 1496 C CA . ILE A 1 188 ? -5.894 1.345 2.847 1.00 98.81 188 ILE A CA 1
ATOM 1497 C C . ILE A 1 188 ? -5.636 0.760 4.240 1.00 98.81 188 ILE A C 1
ATOM 1499 O O . ILE A 1 188 ? -6.097 1.327 5.227 1.00 98.81 188 ILE A O 1
ATOM 1503 N N . THR A 1 189 ? -4.876 -0.332 4.341 1.00 98.88 189 THR A N 1
ATOM 1504 C CA . THR A 1 189 ? -4.597 -1.007 5.616 1.00 98.88 189 THR A CA 1
ATOM 1505 C C . THR A 1 189 ? -3.749 -0.142 6.543 1.00 98.88 189 THR A C 1
ATOM 1507 O O . THR A 1 189 ? -3.986 -0.153 7.749 1.00 98.88 189 THR A O 1
ATOM 1510 N N . ALA A 1 190 ? -2.794 0.626 6.002 1.00 98.81 190 ALA A N 1
ATOM 1511 C CA . ALA A 1 190 ? -1.971 1.550 6.779 1.00 98.81 190 ALA A CA 1
ATOM 1512 C C . ALA A 1 190 ? -2.775 2.765 7.269 1.00 98.81 190 ALA A C 1
ATOM 1514 O O . ALA A 1 190 ? -2.654 3.152 8.434 1.00 98.81 190 ALA A O 1
ATOM 1515 N N . SER A 1 191 ? -3.646 3.334 6.421 1.00 98.62 191 SER A N 1
ATOM 1516 C CA . SER A 1 191 ? -4.580 4.384 6.852 1.00 98.62 191 SER A CA 1
ATOM 1517 C C . SER A 1 191 ? -5.524 3.867 7.934 1.00 98.62 191 SER A C 1
ATOM 1519 O O . SER A 1 191 ? -5.745 4.573 8.907 1.00 98.62 191 SER A O 1
ATOM 1521 N N . PHE A 1 192 ? -6.050 2.648 7.798 1.00 98.81 192 PHE A N 1
ATOM 1522 C CA . PHE A 1 192 ? -6.936 2.064 8.802 1.00 98.81 192 PHE A CA 1
ATOM 1523 C C . PHE A 1 192 ? -6.221 1.877 10.147 1.00 98.81 192 PHE A C 1
ATOM 1525 O O . PHE A 1 192 ? -6.709 2.316 11.183 1.00 98.81 192 PHE A O 1
ATOM 1532 N N . LEU A 1 193 ? -5.013 1.303 10.145 1.00 98.81 193 LEU A N 1
ATOM 1533 C CA . LEU A 1 193 ? -4.252 1.114 11.382 1.00 98.81 193 LEU A CA 1
ATOM 1534 C C . LEU A 1 193 ? -4.003 2.442 12.116 1.00 98.81 193 LEU A C 1
ATOM 1536 O O . LEU A 1 193 ? -4.217 2.549 13.322 1.00 98.81 193 LEU A O 1
ATOM 1540 N N . THR A 1 194 ? -3.568 3.460 11.380 1.00 98.44 194 THR A N 1
ATOM 1541 C CA . THR A 1 194 ? -3.152 4.736 11.974 1.00 98.44 194 THR A CA 1
ATOM 1542 C C . THR A 1 194 ? -4.330 5.648 12.302 1.00 98.44 194 THR A C 1
ATOM 1544 O O . THR A 1 194 ? -4.352 6.258 13.368 1.00 98.44 194 THR A O 1
ATOM 1547 N N . LYS A 1 195 ? -5.330 5.735 11.419 1.00 98.31 195 LYS A N 1
ATOM 1548 C CA . LYS A 1 195 ? -6.398 6.743 11.498 1.00 98.31 195 LYS A CA 1
ATOM 1549 C C . LYS A 1 195 ? -7.745 6.203 11.976 1.00 98.31 195 LYS A C 1
ATOM 1551 O O . LYS A 1 195 ? -8.549 6.989 12.468 1.00 98.31 195 LYS A O 1
ATOM 1556 N N . ASP A 1 196 ? -7.982 4.894 11.881 1.00 98.50 196 ASP A N 1
ATOM 1557 C CA . ASP A 1 196 ? -9.176 4.256 12.449 1.00 98.50 196 ASP A CA 1
ATOM 1558 C C . ASP A 1 196 ? -8.881 3.586 13.798 1.00 98.50 196 ASP A C 1
ATOM 1560 O O . ASP A 1 196 ? -9.709 3.623 14.703 1.00 98.50 196 ASP A O 1
ATOM 1564 N N . LEU A 1 197 ? -7.700 2.982 13.966 1.00 98.50 197 LEU A N 1
ATOM 1565 C CA . LEU A 1 197 ? -7.350 2.306 15.224 1.00 98.50 197 LEU A CA 1
ATOM 1566 C C . LEU A 1 197 ? -6.508 3.174 16.168 1.00 98.50 197 LEU A C 1
ATOM 1568 O O . LEU A 1 197 ? -6.358 2.821 17.335 1.00 98.50 197 LEU A O 1
ATOM 1572 N N . GLY A 1 198 ? -5.958 4.297 15.689 1.00 97.81 198 GLY A N 1
ATOM 1573 C CA . GLY A 1 198 ? -5.086 5.164 16.489 1.00 97.81 198 GLY A CA 1
ATOM 1574 C C . GLY A 1 198 ? -3.802 4.465 16.952 1.00 97.81 198 GLY A C 1
ATOM 1575 O O . GLY A 1 198 ? -3.252 4.806 18.001 1.00 97.81 198 GLY A O 1
ATOM 1576 N N . VAL A 1 199 ? -3.349 3.451 16.209 1.00 98.62 199 VAL A N 1
ATOM 1577 C CA . VAL A 1 199 ? -2.151 2.664 16.523 1.00 98.62 199 VAL A CA 1
ATOM 1578 C C . VAL A 1 199 ? -0.925 3.298 15.872 1.00 98.62 199 VAL A C 1
ATOM 1580 O O . VAL A 1 199 ? -0.998 3.801 14.750 1.00 98.62 199 VAL A O 1
ATOM 1583 N N . ASP A 1 200 ? 0.207 3.263 16.578 1.00 98.56 200 ASP A N 1
ATOM 1584 C CA . ASP A 1 200 ? 1.477 3.789 16.080 1.00 98.56 200 ASP A CA 1
ATOM 1585 C C . ASP A 1 200 ? 1.874 3.083 14.774 1.00 98.56 200 ASP A C 1
ATOM 1587 O O . ASP A 1 200 ? 1.959 1.851 14.694 1.00 98.56 200 ASP A O 1
ATOM 1591 N N . TRP A 1 201 ? 2.151 3.882 13.746 1.00 98.50 201 TRP A N 1
ATOM 1592 C CA . TRP A 1 201 ? 2.556 3.422 12.422 1.00 98.50 201 TRP A CA 1
ATOM 1593 C C . TRP A 1 201 ? 3.797 2.523 12.453 1.00 98.50 201 TRP A C 1
ATOM 1595 O O . TRP A 1 201 ? 3.921 1.642 11.606 1.00 98.50 201 TRP A O 1
ATOM 1605 N N . ARG A 1 202 ? 4.675 2.667 13.453 1.00 98.31 202 ARG A N 1
ATOM 1606 C CA . ARG A 1 202 ? 5.878 1.834 13.634 1.00 98.31 202 ARG A CA 1
ATOM 1607 C C . ARG A 1 202 ? 5.555 0.370 13.928 1.00 98.31 202 ARG A C 1
ATOM 1609 O O . ARG A 1 202 ? 6.322 -0.525 13.567 1.00 98.31 202 ARG A O 1
ATOM 1616 N N . LEU A 1 203 ? 4.422 0.095 14.583 1.00 98.38 203 LEU A N 1
ATOM 1617 C CA . LEU A 1 203 ? 3.960 -1.282 14.794 1.00 98.38 203 LEU A CA 1
ATOM 1618 C C . LEU A 1 203 ? 3.547 -1.921 13.465 1.00 98.38 203 LEU A C 1
ATOM 1620 O O . LEU A 1 203 ? 3.919 -3.062 13.180 1.00 98.38 203 LEU A O 1
ATOM 1624 N N . GLY A 1 204 ? 2.846 -1.155 12.629 1.00 98.62 204 GLY A N 1
ATOM 1625 C CA . GLY A 1 204 ? 2.490 -1.549 11.272 1.00 98.62 204 GLY A CA 1
ATOM 1626 C C . GLY A 1 204 ? 3.707 -1.733 10.366 1.00 98.62 204 GLY A C 1
ATOM 1627 O O . GLY A 1 204 ? 3.814 -2.757 9.692 1.00 98.62 204 GLY A O 1
ATOM 1628 N N . GLU A 1 205 ? 4.661 -0.800 10.407 1.00 98.50 205 GLU A N 1
ATOM 1629 C CA . GLU A 1 205 ? 5.931 -0.854 9.672 1.00 98.50 205 GLU A CA 1
ATOM 1630 C C . GLU A 1 205 ? 6.684 -2.150 9.957 1.00 98.50 205 GLU A C 1
ATOM 1632 O O . GLU A 1 205 ? 7.084 -2.858 9.028 1.00 98.50 205 GLU A O 1
ATOM 1637 N N . ARG A 1 206 ? 6.811 -2.497 11.242 1.00 97.06 206 ARG A N 1
ATOM 1638 C CA . ARG A 1 206 ? 7.450 -3.735 11.688 1.00 97.06 206 ARG A CA 1
ATOM 1639 C C . ARG A 1 206 ? 6.678 -4.972 11.242 1.00 97.06 206 ARG A C 1
ATOM 1641 O O . ARG A 1 206 ? 7.297 -5.948 10.826 1.00 97.06 206 ARG A O 1
ATOM 1648 N N . HIS A 1 207 ? 5.348 -4.956 11.333 1.00 97.38 207 HIS A N 1
ATOM 1649 C CA . HIS A 1 207 ? 4.522 -6.070 10.870 1.00 97.38 207 HIS A CA 1
ATOM 1650 C C . HIS A 1 207 ? 4.669 -6.286 9.357 1.00 97.38 207 HIS A C 1
ATOM 1652 O O . HIS A 1 207 ? 4.831 -7.419 8.915 1.00 97.38 207 HIS A O 1
ATOM 1658 N N . PHE A 1 208 ? 4.687 -5.210 8.569 1.00 98.25 208 PHE A N 1
ATOM 1659 C CA . PHE A 1 208 ? 4.940 -5.272 7.132 1.00 98.25 208 PHE A CA 1
ATOM 1660 C C . PHE A 1 208 ? 6.332 -5.825 6.836 1.00 98.25 208 PHE A C 1
ATOM 1662 O O . PHE A 1 208 ? 6.444 -6.781 6.077 1.00 98.25 208 PHE A O 1
ATOM 1669 N N . MET A 1 209 ? 7.379 -5.314 7.488 1.00 96.12 209 MET A N 1
ATOM 1670 C CA . MET A 1 209 ? 8.752 -5.778 7.256 1.00 96.12 209 MET A CA 1
ATOM 1671 C C . MET A 1 209 ? 8.946 -7.269 7.575 1.00 96.12 209 MET A C 1
ATOM 1673 O O . MET A 1 209 ? 9.736 -7.938 6.923 1.00 96.12 209 MET A O 1
ATOM 1677 N N . ARG A 1 210 ? 8.201 -7.809 8.550 1.00 93.62 210 ARG A N 1
ATOM 1678 C CA . ARG A 1 210 ? 8.231 -9.241 8.898 1.00 93.62 210 ARG A CA 1
ATOM 1679 C C . ARG A 1 210 ? 7.562 -10.150 7.867 1.00 93.62 210 ARG A C 1
ATOM 1681 O O . ARG A 1 210 ? 7.880 -11.330 7.830 1.00 93.62 210 ARG A O 1
ATOM 1688 N N . ASN A 1 211 ? 6.611 -9.634 7.090 1.00 94.88 211 ASN A N 1
ATOM 1689 C CA . ASN A 1 211 ? 5.769 -10.456 6.216 1.00 94.88 211 ASN A CA 1
ATOM 1690 C C . ASN A 1 211 ? 5.968 -10.163 4.723 1.00 94.88 211 ASN A C 1
ATOM 1692 O O . ASN A 1 211 ? 5.554 -10.961 3.889 1.00 94.88 211 ASN A O 1
ATOM 1696 N N . LEU A 1 212 ? 6.572 -9.029 4.363 1.00 97.12 212 LEU A N 1
ATOM 1697 C CA . LEU A 1 212 ? 6.775 -8.640 2.974 1.00 97.12 212 LEU A CA 1
ATOM 1698 C C . LEU A 1 212 ? 8.039 -9.271 2.388 1.00 97.12 212 LEU A C 1
ATOM 1700 O O . LEU A 1 212 ? 9.152 -8.951 2.793 1.00 97.12 212 LEU A O 1
ATOM 1704 N N . VAL A 1 213 ? 7.872 -10.053 1.324 1.00 96.69 213 VAL A N 1
ATOM 1705 C CA . VAL A 1 213 ? 8.967 -10.529 0.464 1.00 96.69 213 VAL A CA 1
ATOM 1706 C C . VAL A 1 213 ? 9.677 -9.378 -0.261 1.00 96.69 213 VAL A C 1
ATOM 1708 O O . VAL A 1 213 ? 10.823 -9.509 -0.678 1.00 96.69 213 VAL A O 1
ATOM 1711 N N . ASP A 1 214 ? 9.019 -8.222 -0.392 1.00 97.88 214 ASP A N 1
ATOM 1712 C CA . ASP A 1 214 ? 9.620 -6.986 -0.898 1.00 97.88 214 ASP A CA 1
ATOM 1713 C C . ASP A 1 214 ? 9.972 -5.965 0.192 1.00 97.88 214 ASP A C 1
ATOM 1715 O O . ASP A 1 214 ? 10.094 -4.777 -0.111 1.00 97.88 214 ASP A O 1
ATOM 1719 N N . GLY A 1 215 ? 10.151 -6.412 1.441 1.00 97.19 215 GLY A N 1
ATOM 1720 C CA . GLY A 1 215 ? 10.538 -5.565 2.567 1.00 97.19 215 GLY A CA 1
ATOM 1721 C C . GLY A 1 215 ? 11.819 -4.764 2.300 1.00 97.19 215 GLY A C 1
ATOM 1722 O O . GLY A 1 215 ? 12.924 -5.290 2.361 1.00 97.19 215 GLY A O 1
ATOM 1723 N N . ASP A 1 216 ? 11.661 -3.471 2.019 1.00 97.69 216 ASP A N 1
ATOM 1724 C CA . ASP A 1 216 ? 12.729 -2.491 1.794 1.00 97.69 216 ASP A CA 1
ATOM 1725 C C . ASP A 1 216 ? 12.533 -1.334 2.772 1.00 97.69 216 ASP A C 1
ATOM 1727 O O . ASP A 1 216 ? 11.452 -0.746 2.813 1.00 97.69 216 ASP A O 1
ATOM 1731 N N . LEU A 1 217 ? 13.551 -1.011 3.579 1.00 97.25 217 LEU A N 1
ATOM 1732 C CA . LEU A 1 217 ? 13.420 -0.017 4.650 1.00 97.25 217 LEU A CA 1
ATOM 1733 C C . LEU A 1 217 ? 12.942 1.338 4.120 1.00 97.25 217 LEU A C 1
ATOM 1735 O O . LEU A 1 217 ? 11.989 1.885 4.659 1.00 97.25 217 LEU A O 1
ATOM 1739 N N . ALA A 1 218 ? 13.564 1.853 3.056 1.00 97.38 218 ALA A N 1
ATOM 1740 C CA . ALA A 1 218 ? 13.228 3.161 2.500 1.00 97.38 218 ALA A CA 1
ATOM 1741 C C . ALA A 1 218 ? 11.764 3.216 2.034 1.00 97.38 218 ALA A C 1
ATOM 1743 O O . ALA A 1 218 ? 11.003 4.087 2.454 1.00 97.38 218 ALA A O 1
ATOM 1744 N N . SER A 1 219 ? 11.357 2.254 1.206 1.00 97.81 219 SER A N 1
ATOM 1745 C CA . SER A 1 219 ? 10.014 2.216 0.620 1.00 97.81 219 SER A CA 1
ATOM 1746 C C . SER A 1 219 ? 8.938 1.912 1.668 1.00 97.81 219 SER A C 1
ATOM 1748 O O . SER A 1 219 ? 7.864 2.513 1.645 1.00 97.81 219 SER A O 1
ATOM 1750 N N . ASN A 1 220 ? 9.216 1.002 2.609 1.00 98.38 220 ASN A N 1
ATOM 1751 C CA . ASN A 1 220 ? 8.286 0.654 3.682 1.00 98.38 220 ASN A CA 1
ATOM 1752 C C . ASN A 1 220 ? 8.105 1.831 4.651 1.00 98.38 220 ASN A C 1
ATOM 1754 O O . ASN A 1 220 ? 6.974 2.253 4.884 1.00 98.38 220 ASN A O 1
ATOM 1758 N N . ASN A 1 221 ? 9.202 2.408 5.150 1.00 98.19 221 ASN A N 1
ATOM 1759 C CA . ASN A 1 221 ? 9.170 3.568 6.038 1.00 98.19 221 ASN A CA 1
ATOM 1760 C C . ASN A 1 221 ? 8.452 4.751 5.379 1.00 98.19 221 ASN A C 1
ATOM 1762 O O . ASN A 1 221 ? 7.525 5.319 5.954 1.00 98.19 221 ASN A O 1
ATOM 1766 N N . GLY A 1 222 ? 8.810 5.058 4.129 1.00 97.44 222 GLY A N 1
ATOM 1767 C CA . GLY A 1 222 ? 8.183 6.111 3.340 1.00 97.44 222 GLY A CA 1
ATOM 1768 C C . GLY A 1 222 ? 6.673 5.932 3.179 1.00 97.44 222 GLY A C 1
ATOM 1769 O O . GLY A 1 222 ? 5.913 6.873 3.415 1.00 97.44 222 GLY A O 1
ATOM 1770 N N . GLY A 1 223 ? 6.220 4.719 2.848 1.00 97.94 223 GLY A N 1
ATOM 1771 C CA . GLY A 1 223 ? 4.797 4.399 2.721 1.00 97.94 223 GLY A CA 1
ATOM 1772 C C . GLY A 1 223 ? 4.023 4.521 4.040 1.00 97.94 223 GLY A C 1
ATOM 1773 O O . GLY A 1 223 ? 2.921 5.079 4.062 1.00 97.94 223 GLY A O 1
ATOM 1774 N N . TRP A 1 224 ? 4.603 4.062 5.152 1.00 98.56 224 TRP A N 1
ATOM 1775 C CA . TRP A 1 224 ? 3.991 4.189 6.479 1.00 98.56 224 TRP A CA 1
ATOM 1776 C C . TRP A 1 224 ? 3.904 5.640 6.939 1.00 98.56 224 TRP A C 1
ATOM 1778 O O . TRP A 1 224 ? 2.840 6.081 7.378 1.00 98.56 224 TRP A O 1
ATOM 1788 N N . GLN A 1 225 ? 4.976 6.410 6.764 1.00 98.25 225 GLN A N 1
ATOM 1789 C CA . GLN A 1 225 ? 4.981 7.827 7.101 1.00 98.25 225 GLN A CA 1
ATOM 1790 C C . GLN A 1 225 ? 4.047 8.656 6.203 1.00 98.25 225 GLN A C 1
ATOM 1792 O O . GLN A 1 225 ? 3.426 9.622 6.662 1.00 98.25 225 GLN A O 1
ATOM 1797 N N . TRP A 1 226 ? 3.892 8.270 4.932 1.00 98.12 226 TRP A N 1
ATOM 1798 C CA . TRP A 1 226 ? 2.912 8.863 4.020 1.00 98.12 226 TRP A CA 1
ATOM 1799 C C . TRP A 1 226 ? 1.476 8.650 4.516 1.00 98.12 2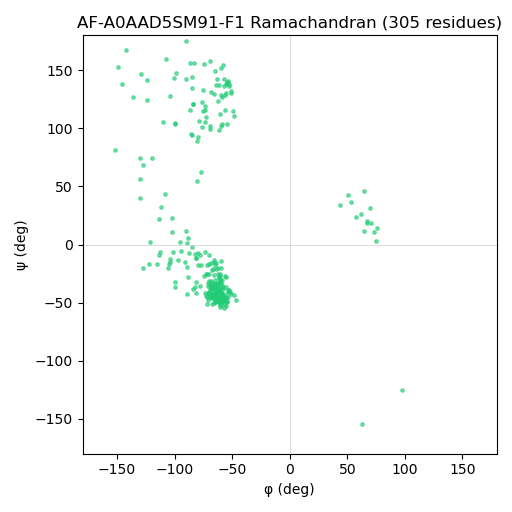26 TRP A C 1
ATOM 1801 O O . TRP A 1 226 ? 0.701 9.609 4.570 1.00 98.12 226 TRP A O 1
ATOM 1811 N N . ALA A 1 227 ? 1.135 7.425 4.933 1.00 97.31 227 ALA A N 1
ATOM 1812 C CA . ALA A 1 227 ? -0.198 7.087 5.435 1.00 97.31 227 ALA A CA 1
ATOM 1813 C C . ALA A 1 227 ? -0.485 7.752 6.792 1.00 97.31 227 ALA A C 1
ATOM 1815 O O . ALA A 1 227 ? -1.554 8.332 6.989 1.00 97.31 227 ALA A O 1
ATOM 1816 N N . ALA A 1 228 ? 0.498 7.746 7.695 1.00 97.62 228 ALA A N 1
ATOM 1817 C CA . ALA A 1 228 ? 0.405 8.320 9.037 1.00 97.62 228 ALA A CA 1
ATOM 1818 C C . ALA A 1 228 ? 0.438 9.857 9.061 1.00 97.62 228 ALA A C 1
ATOM 1820 O O . ALA A 1 228 ? 0.209 10.457 10.107 1.00 97.62 228 ALA A O 1
ATOM 1821 N N . SER A 1 229 ? 0.679 10.511 7.915 1.00 98.00 229 SER A N 1
ATOM 1822 C CA . SER A 1 229 ? 0.784 11.981 7.807 1.00 98.00 229 SER A CA 1
ATOM 1823 C C . SER A 1 229 ? 2.010 12.571 8.527 1.00 98.00 229 SER A C 1
ATOM 1825 O O . SER A 1 229 ? 2.052 13.765 8.825 1.00 98.00 229 SER A O 1
ATOM 1827 N N . THR A 1 230 ? 3.017 11.731 8.782 1.00 97.56 230 THR A N 1
ATOM 1828 C CA . THR A 1 230 ? 4.253 12.046 9.519 1.00 97.56 230 THR A CA 1
ATOM 1829 C C . THR A 1 230 ? 5.468 12.229 8.603 1.00 97.56 230 THR A C 1
ATOM 1831 O O . THR A 1 230 ? 6.498 12.743 9.033 1.00 97.56 230 THR A O 1
ATOM 1834 N N . GLY A 1 231 ? 5.342 11.845 7.328 1.00 94.69 231 GLY A N 1
ATOM 1835 C CA . GLY A 1 231 ? 6.421 11.842 6.336 1.00 94.69 231 GLY A CA 1
ATOM 1836 C C . GLY A 1 231 ? 6.583 13.122 5.523 1.00 94.69 231 GLY A C 1
ATOM 1837 O O . GLY A 1 231 ? 5.746 14.030 5.572 1.00 94.69 231 GLY A O 1
ATOM 1838 N N . THR A 1 232 ? 7.631 13.140 4.702 1.00 89.50 232 THR A N 1
ATOM 1839 C CA . THR A 1 232 ? 7.789 14.074 3.576 1.00 89.50 232 THR A CA 1
ATOM 1840 C C . THR A 1 232 ? 6.700 13.842 2.524 1.00 89.50 232 THR A C 1
ATOM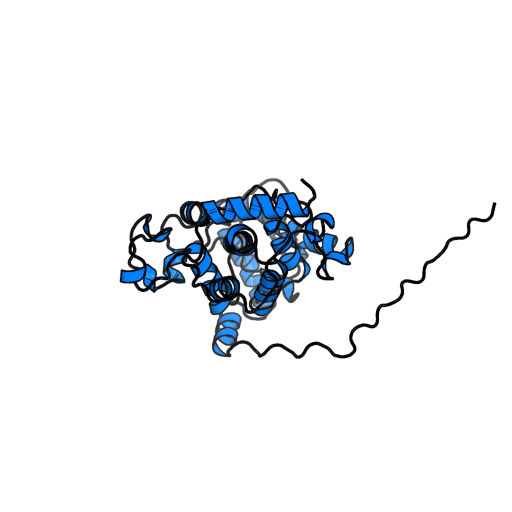 1842 O O . THR A 1 232 ? 6.334 12.696 2.271 1.00 89.50 232 THR A O 1
ATOM 1845 N N . ASP A 1 233 ? 6.127 14.923 1.988 1.00 88.38 233 ASP A N 1
ATOM 1846 C CA . ASP A 1 233 ? 4.988 14.904 1.047 1.00 88.38 233 ASP A CA 1
ATOM 1847 C C . ASP A 1 233 ? 3.855 13.924 1.437 1.00 88.38 233 ASP A C 1
ATOM 1849 O O . ASP A 1 233 ? 3.208 13.262 0.622 1.00 88.38 233 ASP A O 1
ATOM 1853 N N . SER A 1 234 ? 3.645 13.771 2.746 1.00 90.12 234 SER A N 1
ATOM 1854 C CA . SER A 1 234 ? 2.639 12.861 3.283 1.00 90.12 234 SER A CA 1
ATOM 1855 C C . SER A 1 234 ? 1.231 13.416 3.095 1.00 90.12 234 SER A C 1
ATOM 1857 O O . SER A 1 234 ? 1.023 14.632 3.025 1.00 90.12 234 SER A O 1
ATOM 1859 N N . GLN A 1 235 ? 0.238 12.520 3.059 1.00 89.12 235 GLN A N 1
ATOM 1860 C CA . GLN A 1 235 ? -1.160 12.942 3.021 1.00 89.12 235 GLN A CA 1
ATOM 1861 C C . GLN A 1 235 ? -1.456 13.908 4.173 1.00 89.12 235 GLN A C 1
ATOM 1863 O O . GLN A 1 235 ? -0.992 13.678 5.291 1.00 89.12 235 GLN A O 1
ATOM 1868 N N . PRO A 1 236 ? -2.260 14.961 3.951 1.00 94.19 236 PRO A N 1
ATOM 1869 C CA . PRO A 1 236 ? -2.734 15.781 5.052 1.00 94.19 236 PRO A CA 1
ATOM 1870 C C . PRO A 1 236 ? -3.440 14.911 6.098 1.00 94.19 236 PRO A C 1
ATOM 1872 O O . PRO A 1 236 ? -4.221 14.024 5.743 1.00 94.19 236 PRO A O 1
ATOM 1875 N N . TYR A 1 237 ? -3.201 15.168 7.388 1.00 94.62 237 TYR A N 1
ATOM 1876 C CA . TYR A 1 237 ? -3.738 14.329 8.468 1.00 94.62 237 TYR A CA 1
ATOM 1877 C C . TYR A 1 237 ? -5.264 14.199 8.399 1.00 94.62 237 TYR A C 1
ATOM 1879 O O . TYR A 1 237 ? -5.790 13.100 8.559 1.00 94.62 237 TYR A O 1
ATOM 1887 N N . PHE A 1 238 ? -5.961 15.271 8.008 1.00 93.69 238 PHE A N 1
ATOM 1888 C CA . PHE A 1 238 ? -7.415 15.292 7.847 1.00 93.69 238 PHE A CA 1
ATOM 1889 C C . PHE A 1 238 ? -7.960 14.485 6.658 1.00 93.69 238 PHE A C 1
ATOM 1891 O O . PHE A 1 238 ? -9.171 14.297 6.553 1.00 93.69 238 PHE A O 1
ATOM 1898 N N . ARG A 1 239 ? -7.103 13.976 5.764 1.00 94.06 239 ARG A N 1
ATOM 1899 C CA . ARG A 1 239 ? -7.504 13.036 4.714 1.00 94.06 239 ARG A CA 1
ATOM 1900 C C . ARG A 1 239 ? -7.472 11.613 5.263 1.00 94.06 239 ARG A C 1
ATOM 1902 O O . ARG A 1 239 ? -6.427 10.963 5.278 1.00 94.06 239 ARG A O 1
ATOM 1909 N N . ILE A 1 240 ? -8.629 11.145 5.715 1.00 96.38 240 ILE A N 1
ATOM 1910 C CA . ILE A 1 240 ? -8.828 9.805 6.275 1.00 96.38 240 ILE A CA 1
ATOM 1911 C C . ILE A 1 240 ? -9.542 8.945 5.233 1.00 96.38 240 ILE A C 1
ATOM 1913 O O . ILE A 1 240 ? -10.552 9.360 4.663 1.00 96.38 240 ILE A O 1
ATOM 1917 N N . PHE A 1 241 ? -8.997 7.768 4.926 1.00 97.56 241 PHE A N 1
ATOM 1918 C CA . PHE A 1 241 ? -9.643 6.856 3.989 1.00 97.56 241 PHE A CA 1
ATOM 1919 C C . PHE A 1 241 ? -10.816 6.165 4.671 1.00 97.56 241 PHE A C 1
ATOM 1921 O O . PHE A 1 241 ? -10.627 5.465 5.654 1.00 97.56 241 PHE A O 1
ATOM 1928 N N . ASN A 1 242 ? -12.012 6.301 4.104 1.00 98.06 242 ASN A N 1
ATOM 1929 C CA . ASN A 1 242 ? -13.123 5.426 4.452 1.00 98.06 242 ASN A CA 1
ATOM 1930 C C . ASN A 1 242 ? -12.900 4.057 3.786 1.00 98.06 242 ASN A C 1
ATOM 1932 O O . ASN A 1 242 ? -12.922 3.999 2.548 1.00 98.06 242 ASN A O 1
ATOM 1936 N N . PRO A 1 243 ? -12.689 2.967 4.549 1.00 97.25 243 PRO A N 1
ATOM 1937 C CA . PRO A 1 243 ? -12.345 1.676 3.963 1.00 97.25 243 PRO A CA 1
ATOM 1938 C C . PRO A 1 243 ? -13.429 1.154 3.019 1.00 97.25 243 PRO A C 1
ATOM 1940 O O . PRO A 1 243 ? -13.093 0.662 1.947 1.00 97.25 243 PRO A O 1
ATOM 1943 N N . SER A 1 244 ? -14.713 1.321 3.351 1.00 96.00 244 SER A N 1
ATOM 1944 C CA . SER A 1 244 ? -15.829 0.874 2.507 1.00 96.00 244 SER A CA 1
ATOM 1945 C C . SER A 1 244 ? -15.891 1.645 1.186 1.00 96.00 244 SER A C 1
ATOM 1947 O O . SER A 1 244 ? -16.020 1.036 0.130 1.00 96.00 244 SER A O 1
ATOM 1949 N N . LEU A 1 245 ? -15.687 2.969 1.203 1.00 97.69 245 LEU A N 1
ATOM 1950 C CA . LEU A 1 245 ? -15.650 3.762 -0.036 1.00 97.69 245 LEU A CA 1
ATOM 1951 C C . LEU A 1 245 ? -14.419 3.449 -0.900 1.00 97.69 245 LEU A C 1
ATOM 1953 O O . LEU A 1 245 ? -14.505 3.459 -2.126 1.00 97.69 245 LEU A O 1
ATOM 1957 N N . GLN A 1 246 ? -13.263 3.178 -0.284 1.00 98.38 246 GLN A N 1
ATOM 1958 C CA . GLN A 1 246 ? -12.088 2.702 -1.024 1.00 98.38 246 GLN A CA 1
ATOM 1959 C C . GLN A 1 246 ? -12.350 1.318 -1.635 1.00 98.38 246 GLN A C 1
ATOM 1961 O O . GLN A 1 246 ? -11.994 1.081 -2.786 1.00 98.38 246 GLN A O 1
ATOM 1966 N N . SER A 1 247 ? -13.000 0.438 -0.875 1.00 98.06 247 SER A N 1
ATOM 1967 C CA . SER A 1 247 ? -13.407 -0.904 -1.288 1.00 98.06 247 SER A CA 1
ATOM 1968 C C . SER A 1 247 ? -14.302 -0.859 -2.530 1.00 98.06 247 SER A C 1
ATOM 1970 O O . SER A 1 247 ? -13.934 -1.414 -3.561 1.00 98.06 247 SER A O 1
ATOM 1972 N N . GLU A 1 248 ? -15.400 -0.097 -2.484 1.00 97.94 248 GLU A N 1
ATOM 1973 C CA . GLU A 1 248 ? -16.327 0.077 -3.614 1.00 97.94 248 GLU A CA 1
ATOM 1974 C C . GLU A 1 248 ? -15.648 0.673 -4.854 1.00 97.94 248 GLU A C 1
ATOM 1976 O O . GLU A 1 248 ? -15.961 0.309 -5.985 1.00 97.94 248 GLU A O 1
ATOM 1981 N N . ARG A 1 249 ? -14.711 1.607 -4.658 1.00 98.31 249 ARG A N 1
ATOM 1982 C CA . ARG A 1 249 ? -14.036 2.287 -5.767 1.00 98.31 249 ARG A CA 1
ATOM 1983 C C . ARG A 1 249 ? -13.017 1.399 -6.477 1.00 98.31 249 ARG A C 1
ATOM 1985 O O . ARG A 1 249 ? -12.890 1.486 -7.697 1.00 98.31 249 ARG A O 1
ATOM 1992 N N . PHE A 1 250 ? -12.238 0.626 -5.724 1.00 98.50 250 PHE A N 1
ATOM 1993 C CA . PHE A 1 250 ? -11.068 -0.083 -6.253 1.00 98.50 250 PHE A CA 1
ATOM 1994 C C . PHE A 1 250 ? -11.288 -1.585 -6.432 1.00 98.50 250 PHE A C 1
ATOM 1996 O O . PHE A 1 250 ? -10.560 -2.209 -7.197 1.00 98.50 250 PHE A O 1
ATOM 2003 N N . ASP A 1 251 ? -12.310 -2.162 -5.811 1.00 98.50 251 ASP A N 1
ATOM 2004 C CA . ASP A 1 251 ? -12.726 -3.549 -6.017 1.00 98.50 251 ASP A CA 1
ATOM 2005 C C . ASP A 1 251 ? -14.239 -3.623 -6.291 1.00 98.50 251 ASP A C 1
ATOM 2007 O O . ASP A 1 251 ? -14.934 -4.314 -5.570 1.00 98.50 251 ASP A O 1
ATOM 2011 N N . PRO A 1 252 ? -14.794 -2.926 -7.299 1.00 97.75 252 PRO A N 1
ATOM 2012 C CA . PRO A 1 252 ? -16.245 -2.702 -7.431 1.00 97.75 252 PRO A CA 1
ATOM 2013 C C . PRO A 1 252 ? -17.124 -3.968 -7.437 1.00 97.75 252 PRO A C 1
ATOM 2015 O O . PRO A 1 252 ? -18.277 -3.915 -7.016 1.00 97.75 252 PRO A O 1
ATOM 2018 N N . ASP A 1 253 ? -16.586 -5.104 -7.890 1.00 96.94 253 ASP A N 1
ATOM 2019 C CA . ASP A 1 253 ? -17.290 -6.397 -7.925 1.00 96.94 253 ASP A CA 1
ATOM 2020 C C . ASP A 1 253 ? -17.022 -7.272 -6.678 1.00 96.94 253 ASP A C 1
ATOM 2022 O O . ASP A 1 253 ? -17.592 -8.360 -6.504 1.00 96.94 253 ASP A O 1
ATOM 2026 N N . GLY A 1 254 ? -16.124 -6.819 -5.800 1.00 98.00 254 GLY A N 1
ATOM 2027 C CA . GLY A 1 254 ? -15.652 -7.546 -4.627 1.00 98.00 254 GLY A CA 1
ATOM 2028 C C . GLY A 1 254 ? -14.759 -8.744 -4.959 1.00 98.00 254 GLY A C 1
ATOM 2029 O O . GLY A 1 254 ? -14.641 -9.661 -4.146 1.00 98.00 254 GLY A O 1
ATOM 2030 N N . ALA A 1 255 ? -14.191 -8.810 -6.166 1.00 98.12 255 ALA A N 1
ATOM 2031 C CA . ALA A 1 255 ? -13.439 -9.970 -6.639 1.00 98.12 255 ALA A CA 1
ATOM 2032 C C . ALA A 1 255 ? -12.159 -10.195 -5.821 1.00 98.12 255 ALA A C 1
ATOM 2034 O O . ALA A 1 255 ? -11.820 -11.338 -5.502 1.00 98.12 255 ALA A O 1
ATOM 2035 N N . TYR A 1 256 ? -11.472 -9.116 -5.435 1.00 98.62 256 TYR A N 1
ATOM 2036 C CA . TYR A 1 256 ? -10.311 -9.203 -4.554 1.00 98.62 256 TYR A CA 1
ATOM 2037 C C . TYR A 1 256 ? -10.717 -9.671 -3.154 1.00 98.62 256 TYR A C 1
ATOM 2039 O O . TYR A 1 256 ? -10.094 -10.582 -2.609 1.00 98.62 256 TYR A O 1
ATOM 2047 N N . ILE A 1 257 ? -11.801 -9.123 -2.598 1.00 98.69 257 ILE A N 1
ATOM 2048 C CA . ILE A 1 257 ? -12.309 -9.534 -1.282 1.00 98.69 257 ILE A CA 1
ATOM 2049 C C . ILE A 1 257 ? -12.665 -11.019 -1.263 1.00 98.69 257 ILE A C 1
ATOM 2051 O O . ILE A 1 257 ? -12.204 -11.738 -0.382 1.00 98.69 257 ILE A O 1
ATOM 2055 N N . ARG A 1 258 ? -13.425 -11.513 -2.247 1.00 98.00 258 ARG A N 1
ATOM 2056 C CA . ARG A 1 258 ? -13.823 -12.932 -2.311 1.00 98.00 258 ARG A CA 1
ATOM 2057 C C . ARG A 1 258 ? -12.641 -13.881 -2.377 1.00 98.00 258 ARG A C 1
ATOM 2059 O O . ARG A 1 258 ? -12.730 -14.986 -1.851 1.00 98.00 258 ARG A O 1
ATOM 2066 N N . LYS A 1 259 ? -11.552 -13.462 -3.026 1.00 98.06 259 LYS A N 1
ATOM 2067 C CA . LYS A 1 259 ? -10.342 -14.274 -3.140 1.00 98.06 259 LYS A CA 1
ATOM 2068 C C . LYS A 1 259 ? -9.707 -14.534 -1.770 1.00 98.06 259 LYS A C 1
ATOM 2070 O O . LYS A 1 259 ? -9.294 -15.659 -1.513 1.00 98.06 259 LYS A O 1
ATOM 2075 N N . TYR A 1 260 ? -9.615 -13.515 -0.913 1.00 98.50 260 TYR A N 1
ATOM 2076 C CA . TYR A 1 260 ? -8.873 -13.611 0.354 1.00 98.50 260 TYR A CA 1
ATOM 2077 C C . TYR A 1 260 ? -9.761 -13.753 1.597 1.00 98.50 260 TYR A C 1
ATOM 2079 O O . TYR A 1 260 ? -9.274 -14.154 2.654 1.00 98.50 260 TYR A O 1
ATOM 2087 N N . VAL A 1 261 ? -11.059 -13.470 1.479 1.00 98.25 261 VAL A N 1
ATOM 2088 C CA . VAL A 1 261 ? -12.065 -13.601 2.541 1.00 98.25 261 VAL A CA 1
ATOM 2089 C C . VAL A 1 261 ? -13.134 -14.604 2.080 1.00 98.25 261 VAL A C 1
ATOM 2091 O O . VAL A 1 261 ? -14.220 -14.203 1.651 1.00 98.25 261 VAL A O 1
ATOM 2094 N N . PRO A 1 262 ? -12.823 -15.917 2.085 1.00 96.12 262 PRO A N 1
ATOM 2095 C CA . PRO A 1 262 ? -13.675 -16.948 1.489 1.00 96.12 262 PRO A CA 1
ATOM 2096 C C . PRO A 1 262 ? -15.063 -17.044 2.134 1.00 96.12 262 PRO A C 1
ATOM 2098 O O . PRO A 1 262 ? -16.028 -17.380 1.452 1.00 96.12 262 PRO A O 1
ATOM 2101 N N . GLU A 1 263 ? -15.207 -16.678 3.408 1.00 96.00 263 GLU A N 1
ATOM 2102 C CA . GLU A 1 263 ? -16.508 -16.598 4.079 1.00 96.00 263 GLU A CA 1
ATOM 2103 C C . GLU A 1 263 ? -17.452 -15.551 3.448 1.00 96.00 263 GLU A C 1
ATOM 2105 O O . GLU A 1 263 ? -18.672 -15.655 3.566 1.00 96.00 263 GLU A O 1
ATOM 2110 N N . LEU A 1 264 ? -16.914 -14.579 2.701 1.00 96.75 264 LEU A N 1
ATOM 2111 C CA . LEU A 1 264 ? -17.686 -13.588 1.947 1.00 96.75 264 LEU A CA 1
ATOM 2112 C C . LEU A 1 264 ? -17.904 -13.972 0.473 1.00 96.75 264 LEU A C 1
ATOM 2114 O O . LEU A 1 264 ? -18.531 -13.210 -0.267 1.00 96.75 264 LEU A O 1
ATOM 2118 N N . ALA A 1 265 ? -17.443 -15.145 0.020 1.00 95.25 265 ALA A N 1
ATOM 2119 C CA . ALA A 1 265 ? -17.534 -15.568 -1.383 1.00 95.25 265 ALA A CA 1
ATOM 2120 C C . ALA A 1 265 ? -18.965 -15.479 -1.949 1.00 95.25 265 ALA A C 1
ATOM 2122 O O . ALA A 1 265 ? -19.152 -15.012 -3.072 1.00 95.25 265 ALA A O 1
ATOM 2123 N N . GLY A 1 266 ? -19.976 -15.842 -1.150 1.00 93.00 266 GLY A N 1
ATOM 2124 C CA . GLY A 1 266 ? -21.390 -15.834 -1.548 1.00 93.00 266 GLY A CA 1
ATOM 2125 C C . GLY A 1 266 ? -22.118 -14.484 -1.458 1.00 93.00 266 GLY A C 1
ATOM 2126 O O . GLY A 1 266 ? -23.259 -14.387 -1.910 1.00 93.00 266 GLY A O 1
ATOM 2127 N N . VAL A 1 267 ? -21.507 -13.438 -0.886 1.00 94.38 267 VAL A N 1
ATOM 2128 C CA . VAL A 1 267 ? -22.180 -12.147 -0.625 1.00 94.38 267 VAL A CA 1
ATOM 2129 C C . VAL A 1 267 ? -22.273 -11.308 -1.898 1.00 94.38 267 VAL A C 1
ATOM 2131 O O . VAL A 1 267 ? -21.276 -10.751 -2.337 1.00 94.38 267 VAL A O 1
ATOM 2134 N N . LYS A 1 268 ? -23.447 -11.183 -2.515 1.00 91.50 268 LYS A N 1
ATOM 2135 C CA . LYS A 1 268 ? -23.603 -10.503 -3.816 1.00 91.50 268 LYS A CA 1
ATOM 2136 C C . LYS A 1 268 ? -23.726 -8.978 -3.702 1.00 91.50 268 LYS A C 1
ATOM 2138 O O . LYS A 1 268 ? -24.184 -8.447 -2.697 1.00 91.50 268 LYS A O 1
ATOM 2143 N N . GLY A 1 269 ? -23.386 -8.284 -4.790 1.00 92.06 269 GLY A N 1
ATOM 2144 C CA . GLY A 1 269 ? -23.568 -6.836 -4.917 1.00 92.06 269 GLY A CA 1
ATOM 2145 C C . GLY A 1 269 ? -22.749 -6.036 -3.904 1.00 92.06 269 GLY A C 1
ATOM 2146 O O . GLY A 1 269 ? -21.729 -6.506 -3.406 1.00 92.06 269 GLY A O 1
ATOM 2147 N N . LYS A 1 270 ? -23.218 -4.826 -3.581 1.00 93.81 270 LYS A N 1
ATOM 2148 C CA . LYS A 1 270 ? -22.491 -3.869 -2.729 1.00 93.81 270 LYS A CA 1
ATOM 2149 C C . LYS A 1 270 ? -22.286 -4.331 -1.282 1.00 93.81 270 LYS A C 1
ATOM 2151 O O . LYS A 1 270 ? -21.407 -3.810 -0.604 1.00 93.81 270 LYS A O 1
ATOM 2156 N N . GLU A 1 271 ? -23.041 -5.327 -0.813 1.00 94.94 271 GLU A N 1
ATOM 2157 C CA . GLU A 1 271 ? -22.883 -5.870 0.544 1.00 94.94 271 GLU A CA 1
ATOM 2158 C C . GLU A 1 271 ? -21.520 -6.540 0.767 1.00 94.94 271 GLU A C 1
ATOM 2160 O O . GLU A 1 271 ? -21.121 -6.726 1.911 1.00 94.94 271 GLU A O 1
ATOM 2165 N N . ILE A 1 272 ? -20.766 -6.858 -0.292 1.00 96.81 272 ILE A N 1
ATOM 2166 C CA . ILE A 1 272 ? -19.394 -7.369 -0.160 1.00 96.81 272 ILE A CA 1
ATOM 2167 C C . ILE A 1 272 ? -18.447 -6.364 0.515 1.00 96.81 272 ILE A C 1
ATOM 2169 O O . ILE A 1 272 ? -17.468 -6.768 1.138 1.00 96.81 272 ILE A O 1
ATOM 2173 N N . HIS A 1 273 ? -18.745 -5.064 0.427 1.00 97.25 273 HIS A N 1
ATOM 2174 C CA . HIS A 1 273 ? -17.922 -3.992 0.994 1.00 97.25 273 HIS A CA 1
ATOM 2175 C C . HIS A 1 273 ? -18.287 -3.657 2.443 1.00 97.25 273 HIS A C 1
ATOM 2177 O O . HIS A 1 273 ? -17.424 -3.218 3.202 1.00 97.25 273 HIS A O 1
ATOM 2183 N N . ASP A 1 274 ? -19.544 -3.887 2.828 1.00 95.44 274 ASP A N 1
ATOM 2184 C CA . ASP A 1 274 ? -20.071 -3.676 4.178 1.00 95.44 274 ASP A CA 1
ATOM 2185 C C . ASP A 1 274 ? -21.244 -4.642 4.458 1.00 95.44 274 ASP A C 1
ATOM 2187 O O . ASP A 1 274 ? -22.417 -4.288 4.291 1.00 95.44 274 ASP A O 1
ATOM 2191 N N . PRO A 1 275 ? -20.952 -5.905 4.820 1.00 93.06 275 PRO A N 1
ATOM 2192 C CA . PRO A 1 275 ? -21.988 -6.915 5.004 1.00 93.06 275 PRO A CA 1
ATOM 2193 C C . PRO A 1 275 ? -22.854 -6.607 6.232 1.00 93.06 275 PRO A C 1
ATOM 2195 O O . PRO A 1 275 ? -22.339 -6.393 7.326 1.00 93.06 275 PRO A O 1
ATOM 2198 N N . LYS A 1 276 ? -24.186 -6.651 6.095 1.00 86.75 276 LYS A N 1
ATOM 2199 C CA . LYS A 1 276 ? -25.123 -6.376 7.207 1.00 86.75 276 LYS A CA 1
ATOM 2200 C C . LYS A 1 276 ? -25.337 -7.566 8.145 1.00 86.75 276 LYS A C 1
ATOM 2202 O O . LYS A 1 276 ? -25.550 -7.393 9.341 1.00 86.75 276 LYS A O 1
ATOM 2207 N N . HIS A 1 277 ? -25.270 -8.790 7.623 1.00 85.25 277 HIS A N 1
ATOM 2208 C CA . HIS A 1 277 ? -25.554 -10.027 8.367 1.00 85.25 277 HIS A CA 1
ATOM 2209 C C . HIS A 1 277 ? -24.293 -10.849 8.670 1.00 85.25 277 HIS A C 1
ATOM 2211 O O . HIS A 1 277 ? -24.293 -12.072 8.557 1.00 85.25 277 HIS A O 1
ATOM 2217 N N . ARG A 1 278 ? -23.228 -10.160 9.090 1.00 90.19 278 ARG A N 1
ATOM 2218 C CA . ARG A 1 278 ? -21.865 -10.680 9.337 1.00 90.19 278 ARG A CA 1
ATOM 2219 C C . ARG A 1 278 ? -21.849 -11.970 10.158 1.00 90.19 278 ARG A C 1
ATOM 2221 O O . ARG A 1 278 ? -21.276 -12.967 9.734 1.00 90.19 278 ARG A O 1
ATOM 2228 N N . ASN A 1 279 ? -22.591 -11.983 11.266 1.00 84.62 279 ASN A N 1
ATOM 2229 C CA . ASN A 1 279 ? -22.658 -13.131 12.172 1.00 84.62 279 ASN A CA 1
ATOM 2230 C C . ASN A 1 279 ? -23.250 -14.385 11.505 1.00 84.62 279 ASN A C 1
ATOM 2232 O O . ASN A 1 279 ? -22.825 -15.492 11.810 1.00 84.62 279 ASN A O 1
ATOM 2236 N N . LYS A 1 280 ? -24.210 -14.228 10.579 1.00 88.06 280 LYS A N 1
ATOM 2237 C CA . LYS A 1 280 ? -24.842 -15.364 9.881 1.00 88.06 280 LYS A CA 1
ATOM 2238 C C . LYS A 1 280 ? -23.912 -16.018 8.861 1.00 88.06 280 LYS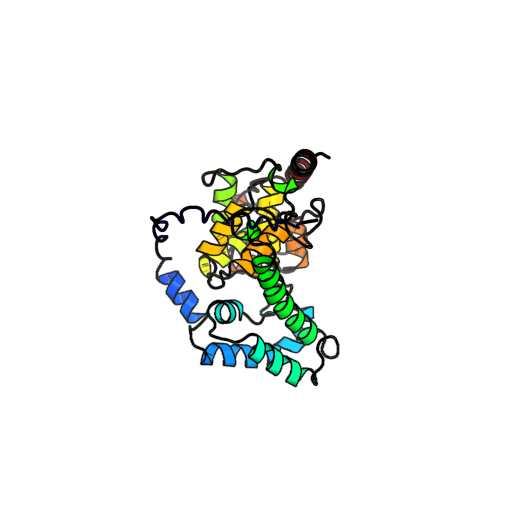 A C 1
ATOM 2240 O O . LYS A 1 280 ? -24.092 -17.186 8.547 1.00 88.06 280 LYS A O 1
ATOM 2245 N N . ILE A 1 281 ? -22.947 -15.260 8.347 1.00 90.25 281 ILE A N 1
ATOM 2246 C CA . ILE A 1 281 ? -21.964 -15.716 7.356 1.00 90.25 281 ILE A CA 1
ATOM 2247 C C . ILE A 1 281 ? -20.594 -16.002 7.988 1.00 90.25 281 ILE A C 1
ATOM 2249 O O . ILE A 1 281 ? -19.618 -16.177 7.271 1.00 90.25 281 ILE A O 1
ATOM 2253 N N . GLY A 1 282 ? -20.505 -16.032 9.325 1.00 92.06 282 GLY A N 1
ATOM 2254 C CA . GLY A 1 282 ? -19.260 -16.322 10.044 1.00 92.06 282 GLY A CA 1
ATOM 2255 C C . GLY A 1 282 ? -18.174 -15.250 9.901 1.00 92.06 282 GLY A C 1
ATOM 2256 O O . GLY A 1 282 ? -17.011 -15.534 10.168 1.00 92.06 282 GLY A O 1
ATOM 2257 N N . TYR A 1 283 ? -18.531 -14.029 9.488 1.00 96.56 283 TYR A N 1
ATOM 2258 C CA . TYR A 1 283 ? -17.589 -12.928 9.303 1.00 96.56 283 TYR A CA 1
ATOM 2259 C C . TYR A 1 283 ? -17.579 -11.977 10.507 1.00 96.56 283 TYR A C 1
ATOM 2261 O O . TYR A 1 283 ? -18.603 -11.761 11.160 1.00 96.56 283 TYR A O 1
ATOM 2269 N N . ALA A 1 284 ? -16.416 -11.390 10.797 1.00 94.50 284 ALA A N 1
ATOM 2270 C CA . ALA A 1 284 ? -16.207 -10.558 11.976 1.00 94.50 284 ALA A CA 1
ATOM 2271 C C . ALA A 1 284 ? -17.083 -9.289 11.980 1.00 94.50 284 ALA A C 1
ATOM 2273 O O . ALA A 1 284 ? -17.291 -8.624 10.954 1.00 94.50 284 ALA A O 1
ATOM 2274 N N . ALA A 1 285 ? -17.561 -8.920 13.171 1.00 95.25 285 ALA A N 1
ATOM 2275 C CA . ALA A 1 285 ? -18.115 -7.595 13.420 1.00 95.25 285 ALA A CA 1
ATOM 2276 C C . ALA A 1 285 ? -17.021 -6.526 13.270 1.00 95.25 285 ALA A C 1
ATOM 2278 O O . ALA A 1 285 ? -15.849 -6.787 13.552 1.00 95.25 285 ALA A O 1
ATOM 2279 N N . GLN A 1 286 ? -17.410 -5.322 12.845 1.00 96.56 286 GLN A N 1
ATOM 2280 C CA . GLN A 1 286 ? -16.489 -4.189 12.786 1.00 96.56 286 GLN A CA 1
ATOM 2281 C C . GLN A 1 286 ? -15.929 -3.898 14.177 1.00 96.56 286 GLN A C 1
ATOM 2283 O O . GLN A 1 286 ? -16.672 -3.763 15.147 1.00 96.56 286 GLN A O 1
ATOM 2288 N N . ILE A 1 287 ? -14.605 -3.806 14.262 1.00 97.56 287 ILE A N 1
ATOM 2289 C CA . ILE A 1 287 ? -13.908 -3.593 15.537 1.00 97.56 287 ILE A CA 1
ATOM 2290 C C . ILE A 1 287 ? -13.982 -2.142 16.023 1.00 97.56 287 ILE A C 1
ATOM 2292 O O . ILE A 1 287 ? -13.735 -1.886 17.197 1.00 97.56 287 ILE A O 1
ATOM 2296 N N . VAL A 1 288 ? -14.323 -1.217 15.123 1.00 97.81 288 VAL A N 1
ATOM 2297 C CA . VAL A 1 288 ? -14.507 0.218 15.369 1.00 97.81 288 VAL A CA 1
ATOM 2298 C C . VAL A 1 288 ? -15.559 0.777 14.410 1.00 97.81 288 VAL A C 1
ATOM 2300 O O . VAL A 1 288 ? -15.699 0.275 13.293 1.00 97.81 288 VAL A O 1
ATOM 2303 N N . ASP A 1 289 ? -16.254 1.842 14.810 1.00 97.88 289 ASP A N 1
ATOM 2304 C CA . ASP A 1 289 ? -17.040 2.679 13.896 1.00 97.88 289 ASP A CA 1
ATOM 2305 C C . ASP A 1 289 ? -16.125 3.728 13.243 1.00 97.88 289 ASP A C 1
ATOM 2307 O O . ASP A 1 289 ? -15.515 4.545 13.936 1.00 97.88 289 ASP A O 1
ATOM 2311 N N . HIS A 1 290 ? -16.042 3.722 11.909 1.00 97.50 290 HIS A N 1
ATOM 2312 C CA . HIS A 1 290 ? -15.154 4.608 11.149 1.00 97.50 290 HIS A CA 1
ATOM 2313 C C . HIS A 1 290 ? -15.400 6.102 11.420 1.00 97.50 290 HIS A C 1
ATOM 2315 O O . HIS A 1 290 ? -14.449 6.882 11.476 1.00 97.50 290 HIS A O 1
ATOM 2321 N N . LYS A 1 291 ? -16.659 6.536 11.589 1.00 96.94 291 LYS A N 1
ATOM 2322 C CA . LYS A 1 291 ? -16.976 7.959 11.800 1.00 96.94 291 LYS A CA 1
ATOM 2323 C C . LYS A 1 291 ? -16.505 8.418 13.175 1.00 96.94 291 LYS A C 1
ATOM 2325 O O . LYS A 1 291 ? -15.913 9.492 13.291 1.00 96.94 291 LYS A O 1
ATOM 2330 N N . VAL A 1 292 ? -16.752 7.607 14.202 1.00 97.94 292 VAL A N 1
ATOM 2331 C CA . VAL A 1 292 ? -16.299 7.871 15.573 1.00 97.94 292 VAL A CA 1
ATOM 2332 C C . VAL A 1 292 ? -14.772 7.865 15.636 1.00 97.94 292 VAL A C 1
ATOM 2334 O O . VAL A 1 292 ? -14.179 8.818 16.143 1.00 97.94 292 VAL A O 1
ATOM 2337 N N . ALA A 1 293 ? -14.141 6.841 15.061 1.00 97.50 293 ALA A N 1
ATOM 2338 C CA . ALA A 1 293 ? -12.692 6.691 15.029 1.00 97.50 293 ALA A CA 1
ATOM 2339 C C . ALA A 1 293 ? -11.992 7.849 14.304 1.00 97.50 293 ALA A C 1
ATOM 2341 O O . ALA A 1 293 ? -11.087 8.471 14.856 1.00 97.50 293 ALA A O 1
ATOM 2342 N N . SER A 1 294 ? -12.480 8.212 13.115 1.00 95.94 294 SER A N 1
ATOM 2343 C CA . SER A 1 294 ? -11.946 9.329 12.329 1.00 95.94 294 SER A CA 1
ATOM 2344 C C . SER A 1 294 ? -11.980 10.642 13.107 1.00 95.94 294 SER A C 1
ATOM 2346 O O . SER A 1 294 ? -11.014 11.405 13.091 1.00 95.94 294 SER A O 1
ATOM 2348 N N . LYS A 1 295 ? -13.080 10.911 13.823 1.00 97.44 295 LYS A N 1
ATOM 2349 C CA . LYS A 1 295 ? -13.198 12.105 14.667 1.00 97.44 295 LYS A CA 1
ATOM 2350 C C . LYS A 1 295 ? -12.194 12.068 15.821 1.00 97.44 295 LYS A C 1
ATOM 2352 O O . LYS A 1 295 ? -11.522 13.066 16.054 1.00 97.44 295 LYS A O 1
ATOM 2357 N N . ALA A 1 296 ? -12.065 10.933 16.509 1.00 97.25 296 ALA A N 1
ATOM 2358 C CA . ALA A 1 296 ? -11.105 10.778 17.600 1.00 97.25 296 ALA A CA 1
ATOM 2359 C C . ALA A 1 296 ? -9.656 10.988 17.125 1.00 97.25 296 ALA A C 1
ATOM 2361 O O . ALA A 1 296 ? -8.904 11.721 17.766 1.00 97.25 296 ALA A O 1
ATOM 2362 N N . PHE A 1 297 ? -9.287 10.423 15.971 1.00 97.56 297 PHE A N 1
ATOM 2363 C CA . PHE A 1 297 ? -7.967 10.616 15.371 1.00 97.56 297 PHE A CA 1
ATOM 2364 C C . PHE A 1 297 ? -7.670 12.090 15.080 1.00 97.56 297 PHE A C 1
ATOM 2366 O O . PHE A 1 297 ? -6.584 12.563 15.406 1.00 97.56 297 PHE A O 1
ATOM 2373 N N . LEU A 1 298 ? -8.621 12.836 14.504 1.00 97.62 298 LEU A N 1
ATOM 2374 C CA . LEU A 1 298 ? -8.431 14.263 14.220 1.00 97.62 298 LEU A CA 1
ATOM 2375 C C . LEU A 1 298 ? -8.098 15.062 15.481 1.00 97.62 298 LEU A C 1
ATOM 2377 O O . LEU A 1 298 ? -7.195 15.893 15.443 1.00 97.62 298 LEU A O 1
ATOM 2381 N N . GLU A 1 299 ? -8.804 14.805 16.581 1.00 97.25 299 GLU A N 1
ATOM 2382 C CA . GLU A 1 299 ? -8.571 15.493 17.854 1.00 97.25 299 GLU A CA 1
ATOM 2383 C C . GLU A 1 299 ? -7.213 15.117 18.460 1.00 97.25 299 GLU A C 1
ATOM 2385 O O . GLU A 1 299 ? -6.447 15.995 18.859 1.00 97.25 299 GLU A O 1
ATOM 2390 N N . VAL A 1 300 ? -6.865 13.824 18.466 1.00 96.69 300 VAL A N 1
ATOM 2391 C CA . VAL A 1 300 ? -5.568 13.339 18.969 1.00 96.69 300 VAL A CA 1
ATOM 2392 C C . VAL A 1 300 ? -4.406 13.900 18.148 1.00 96.69 300 VAL A C 1
ATOM 2394 O O . VAL A 1 300 ? -3.411 14.351 18.716 1.00 96.69 300 VAL A O 1
ATOM 2397 N N . PHE A 1 301 ? -4.532 13.913 16.820 1.00 97.31 301 PHE A N 1
ATOM 2398 C CA . PHE A 1 301 ? -3.477 14.394 15.935 1.00 97.31 301 PHE A CA 1
ATOM 2399 C C . PHE A 1 301 ? -3.277 15.904 16.071 1.00 97.31 301 PHE A C 1
ATOM 2401 O O . PHE A 1 301 ? -2.140 16.344 16.217 1.00 97.31 301 PHE A O 1
ATOM 2408 N N . LYS A 1 302 ? -4.365 16.693 16.071 1.00 96.50 302 LYS A N 1
ATOM 2409 C CA . LYS A 1 302 ? -4.321 18.151 16.282 1.00 96.50 302 LYS A CA 1
ATOM 2410 C C . LYS A 1 302 ? -3.641 18.503 17.601 1.00 96.50 302 LYS A C 1
ATOM 2412 O O . LYS A 1 302 ? -2.644 19.223 17.588 1.00 96.50 302 LYS A O 1
ATOM 2417 N N . LYS A 1 303 ? -4.089 17.877 18.696 1.00 96.31 303 LYS A N 1
ATOM 2418 C CA . LYS A 1 303 ? -3.487 18.049 20.021 1.00 96.31 303 LYS A CA 1
ATOM 2419 C C . LYS A 1 303 ? -1.992 17.727 20.009 1.00 96.31 303 LYS A C 1
ATOM 2421 O O . LYS A 1 303 ? -1.210 18.484 20.575 1.00 96.31 303 LYS A O 1
ATOM 2426 N N . GLY A 1 304 ? -1.595 16.632 19.356 1.00 94.81 304 GLY A N 1
ATOM 2427 C CA . GLY A 1 304 ? -0.192 16.229 19.242 1.00 94.81 304 GLY A CA 1
ATOM 2428 C C . GLY A 1 304 ? 0.681 17.275 18.550 1.00 94.81 304 GLY A C 1
ATOM 2429 O O . GLY A 1 304 ? 1.776 17.558 19.015 1.00 94.81 304 GLY A O 1
ATOM 2430 N N . ILE A 1 305 ? 0.177 17.913 17.492 1.00 94.81 305 ILE A N 1
ATOM 2431 C CA . ILE A 1 305 ? 0.910 18.959 16.757 1.00 94.81 305 ILE A CA 1
ATOM 2432 C C . ILE A 1 305 ? 0.677 20.380 17.303 1.00 94.81 305 ILE A C 1
ATOM 2434 O O . ILE A 1 305 ? 1.031 21.352 16.634 1.00 94.81 305 ILE A O 1
ATOM 2438 N N . GLY A 1 306 ? 0.061 20.519 18.482 1.00 91.50 306 GLY A N 1
ATOM 2439 C CA . GLY A 1 306 ? -0.180 21.812 19.130 1.00 91.50 306 GLY A CA 1
ATOM 2440 C C . GLY A 1 306 ? -1.219 22.701 18.434 1.00 91.50 306 GLY A C 1
ATOM 2441 O O . GLY A 1 306 ? -1.084 23.923 18.469 1.00 91.50 306 GLY A O 1
ATOM 2442 N N . LYS A 1 307 ? -2.225 22.107 17.780 1.00 82.50 307 LYS A N 1
ATOM 2443 C CA . LYS A 1 307 ? -3.377 22.797 17.168 1.00 82.50 307 LYS A CA 1
ATOM 2444 C C . LYS A 1 307 ? -4.679 22.416 17.858 1.00 82.50 307 LYS A C 1
ATOM 2446 O O . LYS A 1 307 ? -5.595 23.263 17.832 1.00 82.50 307 LYS A O 1
#

Solvent-accessible surface area (backbone atoms only — not comparable to full-atom values): 16932 Å² total; per-residue (Å²): 138,84,82,79,80,80,76,76,76,80,76,76,72,81,69,69,90,67,73,76,78,79,73,79,77,74,58,66,73,41,53,54,48,32,42,72,76,53,55,95,42,46,68,54,40,53,50,44,49,52,51,28,53,75,76,36,25,63,51,20,62,88,28,56,61,27,72,62,49,93,29,64,66,85,50,56,39,32,49,62,72,61,45,36,56,70,66,60,55,48,53,58,51,23,66,78,29,80,70,38,67,86,50,76,47,62,8,44,28,49,53,49,51,54,55,50,50,53,52,50,27,44,49,48,42,69,79,39,54,54,50,78,67,85,37,52,66,40,62,56,52,71,56,34,80,53,49,76,63,85,81,37,67,68,59,47,28,47,66,66,28,55,36,41,41,40,54,44,18,16,33,32,35,32,24,72,62,54,24,50,62,52,67,58,42,51,51,50,42,44,26,39,43,31,39,47,65,38,31,36,48,67,61,53,45,52,54,45,52,76,42,33,70,47,55,35,72,37,57,47,49,45,52,39,23,24,49,60,37,23,29,78,95,27,48,59,73,88,70,72,75,55,63,46,62,51,27,50,71,36,33,69,85,31,59,38,33,30,71,49,35,62,70,47,55,83,50,66,72,76,40,44,40,62,59,88,60,28,74,85,49,76,40,53,66,60,78,65,58,62,71,63,26,43,53,51,35,51,52,44,46,33,57,23,60,76,101

Sequence (307 aa):
MQLQTAVEAVSLHEVPHVLPQPHENPPQALMDRVLATFPASEKDALYRLDMFLRERGKGYNANRDFPAKNGTAKLSPYFTLGLLSPRVALVKALALNAGKYDSGSDGIVTWISELCWRDFYRNILIEFPQVSKNKPFKLETDLVSWTTDPQNALFQKWCAGTTGYPIVDAGMRQLLQEGWMHNRVRMITASFLTKDLGVDWRLGERHFMRNLVDGDLASNNGGWQWAASTGTDSQPYFRIFNPSLQSERFDPDGAYIRKYVPELAGVKGKEIHDPKHRNKIGYAAQIVDHKVASKAFLEVFKKGIGK

Mean predicted aligned error: 5.58 Å

Nearest PDB structures (foldseek):
  1dnp-assembly2_B  TM=9.551E-01  e=1.387E-20  Escherichia coli
  4u63-assembly1_A  TM=9.065E-01  e=2.733E-19  Agrobacterium fabrum str. C58
  1u3d-assembly1_A  TM=8.932E-01  e=7.936E-15  Arabidopsis thaliana
  6k8k-assembly4_G  TM=8.796E-01  e=7.936E-15  Arabidopsis thaliana
  6k8k-assembly2_B  TM=8.799E-01  e=1.197E-13  Arabidopsis thaliana

Radius of gyration: 21.04 Å; Cα contacts (8 Å, |Δi|>4): 413; chains: 1; bounding box: 66×60×51 Å

pLDDT: mean 92.93, std 13.22, range [32.88, 98.88]

InterPro domains:
  IPR002081 Cryptochrome/DNA photolyase class 1 [PR00147] (163-179)
  IPR002081 Cryptochrome/DNA photolyase class 1 [PR00147] (183-201)
  IPR002081 Cryptochrome/DNA photolyase class 1 [PR00147] (222-236)
  IPR002081 Cryptochrome/DNA photolyase class 1 [PTHR11455] (27-303)
  IPR005101 Cryptochrome/DNA photolyase, FAD-binding domain [PF03441] (111-302)
  IPR018394 Cryptochrome/DNA photolyase class 1, conserved site, C-terminal [PS00394] (163-175)
  IPR018394 Cryptochrome/DNA photolyase class 1, conserved site, C-terminal [PS00691] (183-202)
  IPR036134 Cryptochrome/DNA photolyase, FAD-binding domain-like superfamily [SSF48173] (35-303)

Organism: NCBI:txid109957